Protein AF-0000000082405810 (afdb_homodimer)

Organism: Rhodococcus erythropolis (NCBI:txid1833)

Sequence (194 aa):
MTAQKFRKKPVEIQAAQWDGTIDGATPVLDWIRANDGTAYLHRECGQGDSHLLIRTLEGDMIAQSQDWIIRGVQGEFYPCKPDIFAATYEAVSGGAAMTAQKFRKKPVEIQAAQWDGTIDGATPVLDWIRANDGTAYLHRECGQGDSHLLIRTLEGDMIAQSQDWIIRGVQGEFYPCKPDIFAATYEAVSGGAA

Nearest PDB structures (foldseek):
  1r7l-assembly1_B  TM=6.631E-01  e=3.133E-01  Bacillus cereus
  1r7l-assembly1_A  TM=4.976E-01  e=1.158E+00  Bacillus cereus
  7pab-assembly1_A  TM=3.206E-01  e=3.408E+00  Human alphaherpesvirus 3
  1r7l-assembly1_B  TM=6.625E-01  e=3.273E-01  Bacillus cereus
  1r7l-assembly1_A  TM=4.974E-01  e=1.199E+00  Bacillus cereus

Foldseek 3Di:
DDDDDDDDDDFDWDKDWQQQAPVSVVVVQVVQVVLPWDKDWDDDPPPRGIWMWGQFPVGTDIAGHGWMWIQGPVRTIDTHRPVRCVVPDDDDPPDDD/DDDDDDDDDDFDWDKDWQQQAPVSVVVVQVVQVVLPWDKDWDDDPPPRGIWMWGQFPVGTDIAGHGWMWIQGPVGTIDTHRPVRCVVPDDDDPPDDD

Solvent-accessible surface area (backbone atoms only — not comparable to full-atom values): 10556 Å² total; per-residue (Å²): 116,68,51,29,32,28,26,45,55,78,50,64,31,38,34,33,64,35,74,41,42,76,77,50,40,50,49,53,46,51,54,37,46,76,56,76,39,50,62,45,82,44,73,46,87,89,67,79,54,39,35,36,41,33,53,33,100,89,41,76,42,74,32,52,61,52,16,28,38,35,31,44,83,88,53,49,49,43,63,38,53,52,71,58,43,60,74,40,39,41,76,48,91,86,50,76,88,115,68,51,30,32,28,26,43,55,78,48,64,30,38,34,32,66,35,76,42,42,76,78,49,41,50,49,52,46,50,55,38,45,76,57,78,41,52,63,44,81,44,73,46,86,87,68,79,52,40,34,35,42,34,53,33,100,89,43,75,41,74,31,51,60,51,16,28,40,34,33,43,83,88,53,50,48,45,63,37,52,52,70,58,44,60,73,40,39,41,76,47,90,85,48,77,89

Secondary structure (DSSP, 8-state):
---EEEEEPP-EEEEEE--S-HHHHHHHHHHHHHTT--EEEEE-TTT--EEEEEEETTEEEEEPTT-EEEE-TTS-EEEE-HHHHHHHEEEEEEEE-/---EEEEEPP-EEEEEE--S-HHHHHHHHHHHHHTT--EEEEE-TTT--EEEEEEETTEEEEEPTT-EEEE-TTS-EEEE-HHHHHHHEEEEEEEE-

pLDDT: mean 91.5, std 12.15, range [48.16, 98.56]

Radius of gyration: 21.87 Å; Cα contacts (8 Å, |Δi|>4): 415; chains: 2; bounding box: 37×71×44 Å

Structure (mmCIF, N/CA/C/O backbone):
data_AF-0000000082405810-model_v1
#
loop_
_entity.id
_entity.type
_entity.pdbx_description
1 polymer 'Phage protein'
#
loop_
_atom_site.group_PDB
_atom_site.id
_atom_site.type_symbol
_atom_site.label_atom_id
_atom_site.label_alt_id
_atom_site.label_comp_id
_atom_site.label_asym_id
_atom_site.label_entity_id
_atom_site.label_seq_id
_atom_site.pdbx_PDB_ins_code
_atom_site.Cartn_x
_atom_site.Cartn_y
_atom_site.Cartn_z
_atom_site.occupancy
_atom_site.B_iso_or_equiv
_atom_site.auth_seq_id
_atom_site.auth_comp_id
_atom_site.auth_asym_id
_atom_site.auth_atom_id
_atom_site.pdbx_PDB_model_num
ATOM 1 N N . MET A 1 1 ? -5.188 -23.672 -13.234 1 73.62 1 MET A N 1
ATOM 2 C CA . MET A 1 1 ? -5.199 -22.484 -12.383 1 73.62 1 MET A CA 1
ATOM 3 C C . MET A 1 1 ? -5.621 -21.25 -13.172 1 73.62 1 MET A C 1
ATOM 5 O O . MET A 1 1 ? -5.164 -21.031 -14.297 1 73.62 1 MET A O 1
ATOM 9 N N . THR A 1 2 ? -6.754 -20.641 -12.688 1 88.12 2 THR A N 1
ATOM 10 C CA . THR A 1 2 ? -7.211 -19.422 -13.352 1 88.12 2 THR A CA 1
ATOM 11 C C . THR A 1 2 ? -7.066 -18.219 -12.422 1 88.12 2 THR A C 1
ATOM 13 O O . THR A 1 2 ? -7.379 -18.297 -11.234 1 88.12 2 THR A O 1
ATOM 16 N N . ALA A 1 3 ? -6.5 -17.219 -12.992 1 95.19 3 ALA A N 1
ATOM 17 C CA . ALA A 1 3 ? -6.367 -15.992 -12.219 1 95.19 3 ALA A CA 1
ATOM 18 C C . ALA A 1 3 ? -7.734 -15.461 -11.797 1 95.19 3 ALA A C 1
ATOM 20 O O . ALA A 1 3 ? -8.703 -15.531 -12.562 1 95.19 3 ALA A O 1
ATOM 21 N N . GLN A 1 4 ? -7.848 -15.039 -10.586 1 95.69 4 GLN A N 1
ATOM 22 C CA . GLN A 1 4 ? -9.062 -14.453 -10.031 1 95.69 4 GLN A CA 1
ATOM 23 C C . GLN A 1 4 ? -8.82 -13.031 -9.547 1 95.69 4 GLN A C 1
ATOM 25 O O . GLN A 1 4 ? -7.676 -12.594 -9.43 1 95.69 4 GLN A O 1
ATOM 30 N N . LYS A 1 5 ? -9.953 -12.328 -9.422 1 95.88 5 LYS A N 1
ATOM 31 C CA . LYS A 1 5 ? -9.867 -10.953 -8.945 1 95.88 5 LYS A CA 1
ATOM 32 C C . LYS A 1 5 ? -9.898 -10.898 -7.418 1 95.88 5 LYS A C 1
ATOM 34 O O . LYS A 1 5 ? -10.695 -11.586 -6.781 1 95.88 5 LYS A O 1
ATOM 39 N N . PHE A 1 6 ? -9 -10.141 -6.895 1 96.81 6 PHE A N 1
ATOM 40 C CA . PHE A 1 6 ? -8.938 -9.875 -5.465 1 96.81 6 PHE A CA 1
ATOM 41 C C . PHE A 1 6 ? -8.836 -8.383 -5.191 1 96.81 6 PHE A C 1
ATOM 43 O O . PHE A 1 6 ? -8.484 -7.605 -6.086 1 96.81 6 PHE A O 1
ATOM 50 N N . ARG A 1 7 ? -9.148 -8.023 -4.008 1 95.62 7 ARG A N 1
ATOM 51 C CA . ARG A 1 7 ? -8.961 -6.641 -3.588 1 95.62 7 ARG A CA 1
ATOM 52 C C . ARG A 1 7 ? -8.25 -6.574 -2.24 1 95.62 7 ARG A C 1
ATOM 54 O O . ARG A 1 7 ? -8.445 -7.438 -1.385 1 95.62 7 ARG A O 1
ATOM 61 N N . LYS A 1 8 ? -7.387 -5.535 -2.139 1 92.88 8 LYS A N 1
ATOM 62 C CA . LYS A 1 8 ? -6.75 -5.312 -0.844 1 92.88 8 LYS A CA 1
ATOM 63 C C . LYS A 1 8 ? -7.785 -5.016 0.237 1 92.88 8 LYS A C 1
ATOM 65 O O . LYS A 1 8 ? -8.727 -4.254 0.01 1 92.88 8 LYS A O 1
ATOM 70 N N . LYS A 1 9 ? -7.586 -5.641 1.356 1 93.44 9 LYS A N 1
ATOM 71 C CA . LYS A 1 9 ? -8.422 -5.324 2.512 1 93.44 9 LYS A CA 1
ATOM 72 C C . LYS A 1 9 ? -8.227 -3.879 2.953 1 93.44 9 LYS A C 1
ATOM 74 O O . LYS A 1 9 ? -7.113 -3.348 2.883 1 93.44 9 LYS A O 1
ATOM 79 N N . PRO A 1 10 ? -9.336 -3.27 3.375 1 91.81 10 PRO A N 1
ATOM 80 C CA . PRO A 1 10 ? -9.219 -1.864 3.766 1 91.81 10 PRO A CA 1
ATOM 81 C C . PRO A 1 10 ? -8.25 -1.657 4.93 1 91.81 10 PRO A C 1
ATOM 83 O O . PRO A 1 10 ? -8.195 -2.48 5.848 1 91.81 10 PRO A O 1
ATOM 86 N N . VAL A 1 11 ? -7.457 -0.69 4.789 1 90.75 11 VAL A N 1
ATOM 87 C CA . VAL A 1 11 ? -6.582 -0.235 5.863 1 90.75 11 VAL A CA 1
ATOM 88 C C . VAL A 1 11 ? -6.969 1.185 6.277 1 90.75 11 VAL A C 1
ATOM 90 O O . VAL A 1 11 ? -7.031 2.086 5.438 1 90.75 11 VAL A O 1
ATOM 93 N N . GLU A 1 12 ? -7.262 1.274 7.562 1 94.19 12 GLU A N 1
ATOM 94 C CA . GLU A 1 12 ? -7.645 2.598 8.047 1 94.19 12 GLU A CA 1
ATOM 95 C C . GLU A 1 12 ? -6.453 3.33 8.648 1 94.19 12 GLU A C 1
ATOM 97 O O . GLU A 1 12 ? -5.621 2.721 9.328 1 94.19 12 GLU A O 1
ATOM 102 N N . ILE A 1 13 ? -6.453 4.586 8.398 1 96.69 13 ILE A N 1
ATOM 103 C CA . ILE A 1 13 ? -5.43 5.465 8.953 1 96.69 13 ILE A CA 1
ATOM 104 C C . ILE A 1 13 ? -6.082 6.719 9.523 1 96.69 13 ILE A C 1
ATOM 106 O O . ILE A 1 13 ? -7.281 6.938 9.352 1 96.69 13 ILE A O 1
ATOM 110 N N . GLN A 1 14 ? -5.316 7.453 10.32 1 97.31 14 GLN A N 1
ATOM 111 C CA . GLN A 1 14 ? -5.703 8.805 10.703 1 97.31 14 GLN A CA 1
ATOM 112 C C . GLN A 1 14 ? -4.957 9.844 9.875 1 97.31 14 GLN A C 1
ATOM 114 O O . GLN A 1 14 ? -3.805 9.633 9.492 1 97.31 14 GLN A O 1
ATOM 119 N N . ALA A 1 15 ? -5.652 10.906 9.625 1 98.31 15 ALA A N 1
ATOM 120 C CA . ALA A 1 15 ? -4.984 11.969 8.867 1 98.31 15 ALA A CA 1
ATOM 121 C C . ALA A 1 15 ? -5.602 13.328 9.18 1 98.31 15 ALA A C 1
ATOM 123 O O . ALA A 1 15 ? -6.762 13.414 9.578 1 98.31 15 ALA A O 1
ATOM 124 N N . ALA A 1 16 ? -4.785 14.344 9.047 1 98 16 ALA A N 1
ATOM 125 C CA . ALA A 1 16 ? -5.195 15.734 9.18 1 98 16 ALA A CA 1
ATOM 126 C C . ALA A 1 16 ? -4.52 16.609 8.117 1 98 16 ALA A C 1
ATOM 128 O O . ALA A 1 16 ? -3.338 16.422 7.816 1 98 16 ALA A O 1
ATOM 129 N N . GLN A 1 17 ? -5.27 17.484 7.598 1 97.81 17 GLN A N 1
ATOM 130 C CA . GLN A 1 17 ? -4.68 18.391 6.621 1 97.81 17 GLN A CA 1
ATOM 131 C C . GLN A 1 17 ? -4.152 19.656 7.289 1 97.81 17 GLN A C 1
ATOM 133 O O . GLN A 1 17 ? -4.848 20.281 8.102 1 97.81 17 GLN A O 1
ATOM 138 N N . TRP A 1 18 ? -2.902 20.047 6.977 1 97.5 18 TRP A N 1
ATOM 139 C CA . TRP A 1 18 ? -2.318 21.281 7.484 1 97.5 18 TRP A CA 1
ATOM 140 C C . TRP A 1 18 ? -2.598 22.453 6.543 1 97.5 18 TRP A C 1
ATOM 142 O O . TRP A 1 18 ? -2.336 22.359 5.34 1 97.5 18 TRP A O 1
ATOM 152 N N . ASP A 1 19 ? -3.033 23.484 7.039 1 94.88 19 ASP A N 1
ATOM 153 C CA . ASP A 1 19 ? -3.457 24.609 6.207 1 94.88 19 ASP A CA 1
ATOM 154 C C . ASP A 1 19 ? -2.268 25.484 5.816 1 94.88 19 ASP A C 1
ATOM 156 O O . ASP A 1 19 ? -2.43 26.469 5.105 1 94.88 19 ASP A O 1
ATOM 160 N N . GLY A 1 20 ? -1.12 25.125 6.297 1 93.38 20 GLY A N 1
ATOM 161 C CA . GLY A 1 20 ? 0.093 25.812 5.883 1 93.38 20 GLY A CA 1
ATOM 162 C C . GLY A 1 20 ? 0.42 27.016 6.746 1 93.38 20 GLY A C 1
ATOM 163 O O . GLY A 1 20 ? 1.447 27.672 6.547 1 93.38 20 GLY A O 1
ATOM 164 N N . THR A 1 21 ? -0.454 27.328 7.688 1 92.31 21 THR A N 1
ATOM 165 C CA . THR A 1 21 ? -0.215 28.5 8.516 1 92.31 21 THR A CA 1
ATOM 166 C C . THR A 1 21 ? 0.559 28.125 9.781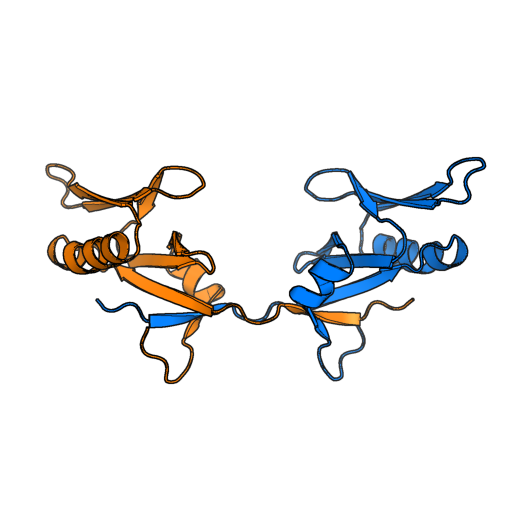 1 92.31 21 THR A C 1
ATOM 168 O O . THR A 1 21 ? 0.575 26.969 10.18 1 92.31 21 THR A O 1
ATOM 171 N N . ILE A 1 22 ? 1.151 29.109 10.352 1 91 22 ILE A N 1
ATOM 172 C CA . ILE A 1 22 ? 1.895 28.922 11.594 1 91 22 ILE A CA 1
ATOM 173 C C . ILE A 1 22 ? 0.939 28.5 12.703 1 91 22 ILE A C 1
ATOM 175 O O . ILE A 1 22 ? 1.231 27.562 13.461 1 91 22 ILE A O 1
ATOM 179 N N . ASP A 1 23 ? -0.181 29.172 12.844 1 92.75 23 ASP A N 1
ATOM 180 C CA . ASP A 1 23 ? -1.167 28.828 13.859 1 92.75 23 ASP A CA 1
ATOM 181 C C . ASP A 1 23 ? -1.712 27.422 13.656 1 92.75 23 ASP A C 1
ATOM 183 O O . ASP A 1 23 ? -1.969 26.703 14.625 1 92.75 23 ASP A O 1
ATOM 187 N N . GLY A 1 24 ? -1.916 27.078 12.43 1 94.75 24 GLY A N 1
ATOM 188 C CA . GLY A 1 24 ? -2.447 25.75 12.102 1 94.75 24 GLY A CA 1
ATOM 189 C C . GLY A 1 24 ? -1.443 24.641 12.312 1 94.75 24 GLY A C 1
ATOM 190 O O . GLY A 1 24 ? -1.809 23.469 12.32 1 94.75 24 GLY A O 1
ATOM 191 N N . ALA A 1 25 ? -0.205 25 12.477 1 95.62 25 ALA A N 1
ATOM 192 C CA . ALA A 1 25 ? 0.84 24 12.703 1 95.62 25 ALA A CA 1
ATOM 193 C C . ALA A 1 25 ? 0.755 23.438 14.117 1 95.62 25 ALA A C 1
ATOM 195 O O . ALA A 1 25 ? 1.07 22.266 14.344 1 95.62 25 ALA A O 1
ATOM 196 N N . THR A 1 26 ? 0.375 24.188 15.039 1 96.19 26 THR A N 1
ATOM 197 C CA . THR A 1 26 ? 0.403 23.828 16.453 1 96.19 26 THR A CA 1
ATOM 198 C C . THR A 1 26 ? -0.427 22.562 16.688 1 96.19 26 THR A C 1
ATOM 200 O O . THR A 1 26 ? 0.076 21.578 17.234 1 96.19 26 THR A O 1
ATOM 203 N N . PRO A 1 27 ? -1.715 22.594 16.297 1 97.25 27 PRO A N 1
ATOM 204 C CA . PRO A 1 27 ? -2.49 21.375 16.562 1 97.25 27 PRO A CA 1
ATOM 205 C C . PRO A 1 27 ? -1.923 20.156 15.844 1 97.25 27 PRO A C 1
ATOM 207 O O . PRO A 1 27 ? -2.037 19.031 16.344 1 97.25 27 PRO A O 1
ATOM 210 N N . VAL A 1 28 ? -1.319 20.25 14.703 1 97.56 28 VAL A N 1
ATOM 211 C CA . VAL A 1 28 ? -0.717 19.141 13.969 1 97.56 28 VAL A CA 1
ATOM 212 C C . VAL A 1 28 ? 0.483 18.609 14.742 1 97.56 28 VAL A C 1
ATOM 214 O O . VAL A 1 28 ? 0.604 17.391 14.945 1 97.56 28 VAL A O 1
ATOM 217 N N . LEU A 1 29 ? 1.347 19.531 15.125 1 97.75 29 LEU A N 1
ATOM 218 C CA . LEU A 1 29 ? 2.529 19.156 15.891 1 97.75 29 LEU A CA 1
ATOM 219 C C . LEU A 1 29 ? 2.139 18.484 17.203 1 97.75 29 LEU A C 1
ATOM 221 O O . LEU A 1 29 ? 2.75 17.484 17.594 1 97.75 29 LEU A O 1
ATOM 225 N N . ASP A 1 30 ? 1.196 19.016 17.922 1 97.81 30 ASP A N 1
ATOM 226 C CA . ASP A 1 30 ? 0.705 18.422 19.156 1 97.81 30 ASP A CA 1
ATOM 227 C C . ASP A 1 30 ? 0.197 17 18.922 1 97.81 30 ASP A C 1
ATOM 229 O O . ASP A 1 30 ? 0.467 16.094 19.719 1 97.81 30 ASP A O 1
ATOM 233 N N . TRP A 1 31 ? -0.549 16.828 17.859 1 98.06 31 TRP A N 1
ATOM 234 C CA . TRP A 1 31 ? -1.079 15.508 17.5 1 98.06 31 TRP A CA 1
ATOM 235 C C . TRP A 1 31 ? 0.051 14.508 17.266 1 98.06 31 TRP A C 1
ATOM 237 O O . TRP A 1 31 ? 0.004 13.383 17.766 1 98.06 31 TRP A O 1
ATOM 247 N N . ILE A 1 32 ? 1.064 14.906 16.5 1 98.19 32 ILE A N 1
ATOM 248 C CA . ILE A 1 32 ? 2.205 14.047 16.203 1 98.19 32 ILE A CA 1
ATOM 249 C C . ILE A 1 32 ? 2.918 13.672 17.5 1 98.19 32 ILE A C 1
ATOM 251 O O . ILE A 1 32 ? 3.189 12.5 17.75 1 98.19 32 ILE A O 1
ATOM 255 N N . ARG A 1 33 ? 3.139 14.656 18.344 1 97.62 33 ARG A N 1
ATOM 256 C CA . ARG A 1 33 ? 3.85 14.445 19.609 1 97.62 33 ARG A CA 1
ATOM 257 C C . ARG A 1 33 ? 3.049 13.555 20.547 1 97.62 33 ARG A C 1
ATOM 259 O O . ARG A 1 33 ? 3.609 12.672 21.203 1 97.62 33 ARG A O 1
ATOM 266 N N . ALA A 1 34 ? 1.829 13.773 20.625 1 97.62 34 ALA A N 1
ATOM 267 C CA . ALA A 1 34 ? 0.951 13 21.5 1 97.62 34 ALA A CA 1
ATOM 268 C C . ALA A 1 34 ? 0.937 11.523 21.109 1 97.62 34 ALA A C 1
ATOM 270 O O . ALA A 1 34 ? 0.516 10.672 21.891 1 97.62 34 ALA A O 1
ATOM 271 N N . ASN A 1 35 ? 1.322 11.234 19.922 1 97.69 35 ASN A N 1
ATOM 272 C CA . ASN A 1 35 ? 1.345 9.867 19.422 1 97.69 35 ASN A CA 1
ATOM 273 C C . ASN A 1 35 ? 2.77 9.398 19.141 1 97.69 35 ASN A C 1
ATOM 275 O O . ASN A 1 35 ? 3.006 8.633 18.203 1 97.69 35 ASN A O 1
ATOM 279 N N . ASP A 1 36 ? 3.678 10.008 19.781 1 96.81 36 ASP A N 1
ATOM 280 C CA . ASP A 1 36 ? 5.062 9.562 19.875 1 96.81 36 ASP A CA 1
ATOM 281 C C . ASP A 1 36 ? 5.836 9.867 18.594 1 96.81 36 ASP A C 1
ATOM 283 O O . ASP A 1 36 ? 6.855 9.234 18.312 1 96.81 36 ASP A O 1
ATOM 287 N N . GLY A 1 37 ? 5.27 10.719 17.812 1 97.81 37 GLY A N 1
ATOM 288 C CA . GLY A 1 37 ? 6 11.18 16.656 1 97.81 37 GLY A CA 1
ATOM 289 C C . GLY A 1 37 ? 6.828 12.422 16.922 1 97.81 37 GLY A C 1
ATOM 290 O O . GLY A 1 37 ? 6.789 12.977 18.016 1 97.81 37 GLY A O 1
ATOM 291 N N . THR A 1 38 ? 7.621 12.773 15.844 1 98.19 38 THR A N 1
ATOM 292 C CA . THR A 1 38 ? 8.469 13.961 15.93 1 98.19 38 THR A CA 1
ATOM 293 C C . THR A 1 38 ? 8.312 14.82 14.68 1 98.19 38 THR A C 1
ATOM 295 O O . THR A 1 38 ? 8.422 14.32 13.555 1 98.19 38 THR A O 1
ATOM 298 N N . ALA A 1 39 ? 8.078 16.016 14.938 1 98.12 39 ALA A N 1
ATOM 299 C CA . ALA A 1 39 ? 7.992 16.984 13.852 1 98.12 39 ALA A CA 1
ATOM 300 C C . ALA A 1 39 ? 8.336 18.391 14.336 1 98.12 39 ALA A C 1
ATOM 302 O O . ALA A 1 39 ? 8.25 18.672 15.531 1 98.12 39 ALA A O 1
ATOM 303 N N . TYR A 1 40 ? 8.734 19.297 13.336 1 97 40 TYR A N 1
ATOM 304 C CA . TYR A 1 40 ? 9.125 20.672 13.648 1 97 40 TYR A CA 1
ATOM 305 C C . TYR A 1 40 ? 8.57 21.641 12.609 1 97 40 TYR A C 1
ATOM 307 O O . TYR A 1 40 ? 8.406 21.281 11.438 1 97 40 TYR A O 1
ATOM 315 N N . LEU A 1 41 ? 8.227 22.75 13.133 1 95.69 41 LEU A N 1
ATOM 316 C CA . LEU A 1 41 ? 7.879 23.844 12.219 1 95.69 41 LEU A CA 1
ATOM 317 C C . LEU A 1 41 ? 9.117 24.641 11.828 1 95.69 41 LEU A C 1
ATOM 319 O O . LEU A 1 41 ? 9.883 25.062 12.695 1 95.69 41 LEU A O 1
ATOM 323 N N . HIS A 1 42 ? 9.375 24.688 10.5 1 92.38 42 HIS A N 1
ATOM 324 C CA . HIS A 1 42 ? 10.445 25.547 10.008 1 92.38 42 HIS A CA 1
ATOM 325 C C . HIS A 1 42 ? 9.875 26.812 9.344 1 92.38 42 HIS A C 1
ATOM 327 O O . HIS A 1 42 ? 9.102 26.719 8.391 1 92.38 42 HIS A O 1
ATOM 333 N N . ARG A 1 43 ? 10.25 27.859 9.961 1 84.69 43 ARG A N 1
ATOM 334 C CA . ARG A 1 43 ? 9.836 29.156 9.445 1 84.69 43 ARG A CA 1
ATOM 335 C C . ARG A 1 43 ? 10.938 29.781 8.594 1 84.69 43 ARG A C 1
ATOM 337 O O . ARG A 1 43 ? 12.117 29.734 8.961 1 84.69 43 ARG A O 1
ATOM 344 N N . GLU A 1 44 ? 10.75 29.812 7.328 1 67.81 44 GLU A N 1
ATOM 345 C CA . GLU A 1 44 ? 11.773 30.516 6.551 1 67.81 44 GLU A CA 1
ATOM 346 C C . GLU A 1 44 ? 11.688 32.031 6.754 1 67.81 44 GLU A C 1
ATOM 348 O O . GLU A 1 44 ? 10.594 32.594 6.773 1 67.81 44 GLU A O 1
ATOM 353 N N . CYS A 1 45 ? 12.828 32.5 7.199 1 60.66 45 CYS A N 1
ATOM 354 C CA . CYS A 1 45 ? 12.961 33.969 7.344 1 60.66 45 CYS A CA 1
ATOM 355 C C . CYS A 1 45 ? 12.633 34.656 6.039 1 60.66 45 CYS A C 1
ATOM 357 O O . CYS A 1 45 ? 13.164 34.312 4.984 1 60.66 45 CYS A O 1
ATOM 359 N N . GLY A 1 46 ? 11.539 35.531 6.031 1 59.19 46 GLY A N 1
ATOM 360 C CA . GLY A 1 46 ? 11.234 36.5 4.984 1 59.19 46 GLY A CA 1
ATOM 361 C C . GLY A 1 46 ? 10.172 36 4.02 1 59.19 46 GLY A C 1
ATOM 362 O O . GLY A 1 46 ? 9.625 36.781 3.242 1 59.19 46 GLY A O 1
ATOM 363 N N . GLN A 1 47 ? 10.148 34.75 3.619 1 54.06 47 GLN A N 1
ATOM 364 C CA . GLN A 1 47 ? 9.312 34.438 2.463 1 54.06 47 GLN A CA 1
ATOM 365 C C . GLN A 1 47 ? 8.008 33.781 2.891 1 54.06 47 GLN A C 1
ATOM 367 O O . GLN A 1 47 ? 7.117 33.562 2.064 1 54.06 47 GLN A O 1
ATOM 372 N N . GLY A 1 48 ? 7.617 34 4.102 1 59.09 48 GLY A N 1
ATOM 373 C CA . GLY A 1 48 ? 6.277 33.625 4.508 1 59.09 48 GLY A CA 1
ATOM 374 C C . GLY A 1 48 ? 6.016 32.125 4.371 1 59.09 48 GLY A C 1
ATOM 375 O O . GLY A 1 48 ? 4.961 31.641 4.781 1 59.09 48 GLY A O 1
ATOM 376 N N . ASP A 1 49 ? 7.031 31.453 3.771 1 72.81 49 ASP A N 1
ATOM 377 C CA . ASP A 1 49 ? 6.664 30.062 3.49 1 72.81 49 ASP A CA 1
ATOM 378 C C . ASP A 1 49 ? 7.117 29.141 4.617 1 72.81 49 ASP A C 1
ATOM 380 O O . ASP A 1 49 ? 8.281 29.172 5.027 1 72.81 49 ASP A O 1
ATOM 384 N N . SER A 1 50 ? 6.289 28.734 5.41 1 87.25 50 SER A N 1
ATOM 385 C CA . SER A 1 50 ? 6.539 27.781 6.492 1 87.25 50 SER A CA 1
ATOM 386 C C . SER A 1 50 ? 6.277 26.344 6.039 1 87.25 50 SER A C 1
ATOM 388 O O . SER A 1 50 ? 5.504 26.109 5.109 1 87.25 50 SER A O 1
ATOM 390 N N . HIS A 1 51 ? 7.211 25.516 6.48 1 95.12 51 HIS A N 1
ATOM 391 C CA . HIS A 1 51 ? 6.996 24.094 6.227 1 95.12 51 HIS A CA 1
ATOM 392 C C . HIS A 1 51 ? 7.191 23.266 7.496 1 95.12 51 HIS A C 1
ATOM 394 O O . HIS A 1 51 ? 7.766 23.75 8.477 1 95.12 51 HIS A O 1
ATOM 400 N N . LEU A 1 52 ? 6.613 22.156 7.508 1 96.81 52 LEU A N 1
ATOM 401 C CA . LEU A 1 52 ? 6.832 21.188 8.586 1 96.81 52 LEU A CA 1
ATOM 402 C C . LEU A 1 52 ? 7.895 20.172 8.195 1 96.81 52 LEU A C 1
ATOM 404 O O . LEU A 1 52 ? 7.918 19.703 7.055 1 96.81 52 LEU A O 1
ATOM 408 N N . LEU A 1 53 ? 8.789 19.859 9.109 1 97.31 53 LEU A N 1
ATOM 409 C CA . LEU A 1 53 ? 9.703 18.734 8.992 1 97.31 53 LEU A CA 1
ATOM 410 C C . LEU A 1 53 ? 9.242 17.562 9.852 1 97.31 53 LEU A C 1
ATOM 412 O O . LEU A 1 53 ? 9.188 17.688 11.078 1 97.31 53 LEU A O 1
ATOM 416 N N . ILE A 1 54 ? 8.906 16.469 9.211 1 98.19 54 ILE A N 1
ATOM 417 C CA . ILE A 1 54 ? 8.391 15.297 9.914 1 98.19 54 ILE A CA 1
ATOM 418 C C . ILE A 1 54 ? 9.43 14.18 9.891 1 98.19 54 ILE A C 1
ATOM 420 O O . ILE A 1 54 ? 9.938 13.812 8.828 1 98.19 54 ILE A O 1
ATOM 424 N N . ARG A 1 55 ? 9.766 13.656 11.016 1 97.75 55 ARG A N 1
ATOM 425 C CA . ARG A 1 55 ? 10.641 12.484 11.094 1 97.75 55 ARG A CA 1
ATOM 426 C C . ARG A 1 55 ? 9.883 11.211 10.75 1 97.75 55 ARG A C 1
ATOM 428 O O . ARG A 1 55 ? 8.891 10.875 11.406 1 97.75 55 ARG A O 1
ATOM 435 N N . THR A 1 56 ? 10.281 10.57 9.695 1 96.62 56 THR A N 1
ATOM 436 C CA . THR A 1 56 ? 9.633 9.336 9.258 1 96.62 56 THR A CA 1
ATOM 437 C C . THR A 1 56 ? 10.602 8.156 9.344 1 96.62 56 THR A C 1
ATOM 439 O O . THR A 1 56 ? 11.766 8.328 9.688 1 96.62 56 THR A O 1
ATOM 442 N N . LEU A 1 57 ? 10.109 6.934 9.078 1 90.62 57 LEU A N 1
ATOM 443 C CA . LEU A 1 57 ? 10.938 5.734 9.047 1 90.62 57 LEU A CA 1
ATOM 444 C C . LEU A 1 57 ? 11.977 5.82 7.934 1 90.62 57 LEU A C 1
ATOM 446 O O . LEU A 1 57 ? 13.031 5.188 8.008 1 90.62 57 LEU A O 1
ATOM 450 N N . GLU A 1 58 ? 11.773 6.707 6.941 1 93.12 58 GLU A N 1
ATOM 451 C CA . GLU A 1 58 ? 12.641 6.848 5.777 1 93.12 58 GLU A CA 1
ATOM 452 C C . GLU A 1 58 ? 13.5 8.102 5.879 1 93.12 58 GLU A C 1
ATOM 454 O O . GLU A 1 58 ? 14.219 8.445 4.938 1 93.12 58 GLU A O 1
ATOM 459 N N . GLY A 1 59 ? 13.422 8.773 6.945 1 95.75 59 GLY A N 1
ATOM 460 C CA . GLY A 1 59 ? 14.109 10.039 7.137 1 95.75 59 GLY A CA 1
ATOM 461 C C . GLY A 1 59 ? 13.172 11.219 7.297 1 95.75 59 GLY A C 1
ATOM 462 O O . GLY A 1 59 ? 11.953 11.039 7.375 1 95.75 59 GLY A O 1
ATOM 463 N N . ASP A 1 60 ? 13.695 12.367 7.309 1 96.5 60 ASP A N 1
ATOM 464 C CA . ASP A 1 60 ? 12.891 13.578 7.438 1 96.5 60 ASP A CA 1
ATOM 465 C C . ASP A 1 60 ? 12.203 13.922 6.121 1 96.5 60 ASP A C 1
ATOM 467 O O . ASP A 1 60 ? 12.836 13.93 5.062 1 96.5 60 ASP A O 1
ATOM 471 N N . MET A 1 61 ? 10.984 14.188 6.227 1 97.62 61 MET A N 1
ATOM 472 C CA . MET A 1 61 ? 10.203 14.594 5.059 1 97.62 61 MET A CA 1
ATOM 473 C C . MET A 1 61 ? 9.531 15.945 5.301 1 97.62 61 MET A C 1
ATOM 475 O O . MET A 1 61 ? 9.172 16.266 6.434 1 97.62 61 MET A O 1
ATOM 479 N N . ILE A 1 62 ? 9.352 16.641 4.246 1 96.69 62 ILE A N 1
ATOM 480 C CA . ILE A 1 62 ? 8.797 17.984 4.328 1 96.69 62 ILE A CA 1
ATOM 481 C C . ILE A 1 62 ? 7.309 17.953 3.992 1 96.69 62 ILE A C 1
ATOM 483 O O . ILE A 1 62 ? 6.902 17.359 2.994 1 96.69 62 ILE A O 1
ATOM 487 N N . ALA A 1 63 ? 6.543 18.578 4.883 1 97.44 63 ALA A N 1
ATOM 488 C CA . ALA A 1 63 ? 5.145 18.859 4.57 1 97.44 63 ALA A CA 1
ATOM 489 C C . ALA A 1 63 ? 4.953 20.328 4.203 1 97.44 63 ALA A C 1
ATOM 491 O O . ALA A 1 63 ? 5.344 21.219 4.961 1 97.44 63 ALA A O 1
ATOM 492 N N . GLN A 1 64 ? 4.402 20.5 3.012 1 95.94 64 GLN A N 1
ATOM 493 C CA . GLN A 1 64 ? 4.086 21.844 2.543 1 95.94 64 GLN A CA 1
ATOM 494 C C . GLN A 1 64 ? 2.631 22.203 2.83 1 95.94 64 GLN A C 1
ATOM 496 O O . GLN A 1 64 ? 1.862 21.359 3.305 1 95.94 64 GLN A O 1
ATOM 501 N N . SER A 1 65 ? 2.314 23.484 2.555 1 94.88 65 SER A N 1
ATOM 502 C CA . SER A 1 65 ? 0.938 23.938 2.703 1 94.88 65 SER A CA 1
ATOM 503 C C . SER A 1 65 ? -0.032 23.031 1.955 1 94.88 65 SER A C 1
ATOM 505 O O . SER A 1 65 ? 0.236 22.625 0.822 1 94.88 65 SER A O 1
ATOM 507 N N . GLN A 1 66 ? -1.052 22.641 2.697 1 97 66 GLN A N 1
ATOM 508 C CA . GLN A 1 66 ? -2.186 21.875 2.195 1 97 66 GLN A CA 1
ATOM 509 C C . GLN A 1 66 ? -1.84 20.391 2.092 1 97 66 GLN A C 1
ATOM 511 O O . GLN A 1 66 ? -2.66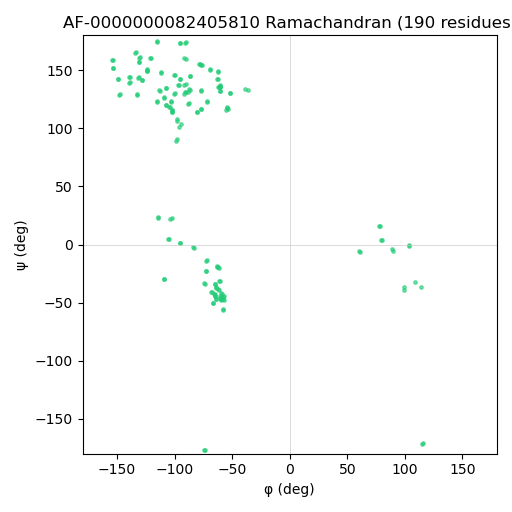2 19.594 1.646 1 97 66 GLN A O 1
ATOM 516 N N . ASP A 1 67 ? -0.679 20.031 2.51 1 97.88 67 ASP A N 1
ATOM 517 C CA . ASP A 1 67 ? -0.38 18.609 2.604 1 97.88 67 ASP A CA 1
ATOM 518 C C . ASP A 1 67 ? -1.186 17.953 3.721 1 97.88 67 ASP A C 1
ATOM 520 O O . ASP A 1 67 ? -1.564 18.609 4.691 1 97.88 67 ASP A O 1
ATOM 524 N N . TRP A 1 68 ? -1.434 16.75 3.494 1 98.5 68 TRP A N 1
ATOM 525 C CA . TRP A 1 68 ? -1.98 15.914 4.562 1 98.5 68 TRP A CA 1
ATOM 526 C C . TRP A 1 68 ? -0.866 15.328 5.418 1 98.5 68 TRP A C 1
ATOM 528 O O . TRP A 1 68 ? 0.222 15.031 4.918 1 98.5 68 TRP A O 1
ATOM 538 N N . ILE A 1 69 ? -1.163 15.211 6.656 1 98.56 69 ILE A N 1
ATOM 539 C CA . ILE A 1 69 ? -0.325 14.461 7.582 1 98.56 69 ILE A CA 1
ATOM 540 C C . ILE A 1 69 ? -1.02 13.148 7.953 1 98.56 69 ILE A C 1
ATOM 542 O O . ILE A 1 69 ? -2.123 13.164 8.508 1 98.56 69 ILE A O 1
ATOM 546 N N . ILE A 1 70 ? -0.356 12.047 7.641 1 98.31 70 ILE A N 1
ATOM 547 C CA . ILE A 1 70 ? -0.939 10.719 7.828 1 98.31 70 ILE A CA 1
ATOM 548 C C . ILE A 1 70 ? -0.273 10.023 9.016 1 98.31 70 ILE A C 1
ATOM 550 O O . ILE A 1 70 ? 0.948 10.086 9.172 1 98.31 70 ILE A O 1
ATOM 554 N N . ARG A 1 71 ? -1.031 9.445 9.828 1 98.06 71 ARG A N 1
ATOM 555 C CA . ARG A 1 71 ? -0.563 8.453 10.789 1 98.06 71 ARG A CA 1
ATOM 556 C C . ARG A 1 71 ? -0.897 7.039 10.32 1 98.06 71 ARG A C 1
ATOM 558 O O . ARG A 1 71 ? -2.066 6.652 10.289 1 98.06 71 ARG A O 1
ATOM 565 N N . GLY A 1 72 ? 0.09 6.352 10.055 1 94.38 72 GLY A N 1
ATOM 566 C CA . GLY A 1 72 ? -0.081 5.031 9.469 1 94.38 72 GLY A CA 1
ATOM 567 C C . GLY A 1 72 ? -0.586 3.998 10.453 1 94.38 72 GLY A C 1
ATOM 568 O O . GLY A 1 72 ? -0.804 4.309 11.625 1 94.38 72 GLY A O 1
ATOM 569 N N . VAL A 1 73 ? -0.688 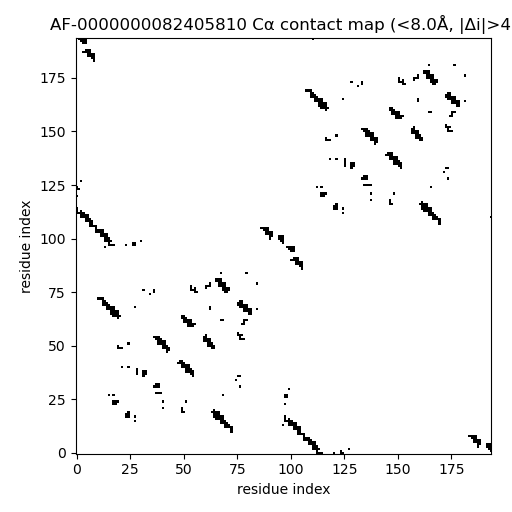2.781 9.969 1 91.19 73 VAL A N 1
ATOM 570 C CA . VAL A 1 73 ? -1.28 1.673 10.711 1 91.19 73 VAL A CA 1
ATOM 571 C C . VAL A 1 73 ? -0.423 1.353 11.938 1 91.19 73 VAL A C 1
ATOM 573 O O . VAL A 1 73 ? -0.948 0.999 12.992 1 91.19 73 VAL A O 1
ATOM 576 N N . GLN A 1 74 ? 0.871 1.522 11.781 1 92.31 74 GLN A N 1
ATOM 577 C CA . GLN A 1 74 ? 1.762 1.175 12.883 1 92.31 74 GLN A CA 1
ATOM 578 C C . GLN A 1 74 ? 2.084 2.398 13.734 1 92.31 74 GLN A C 1
ATOM 580 O O . GLN A 1 74 ? 2.949 2.34 14.609 1 92.31 74 GLN A O 1
ATOM 585 N N . GLY A 1 75 ? 1.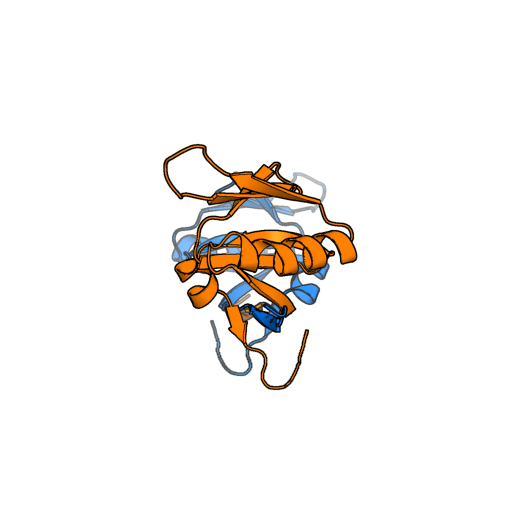523 3.537 13.391 1 95.31 75 GLY A N 1
ATOM 586 C CA . GLY A 1 75 ? 1.686 4.719 14.227 1 95.31 75 GLY A CA 1
ATOM 587 C C . GLY A 1 75 ? 2.686 5.711 13.664 1 95.31 75 GLY A C 1
ATOM 588 O O . GLY A 1 75 ? 2.918 6.766 14.258 1 95.31 75 GLY A O 1
ATOM 589 N N . GLU A 1 76 ? 3.268 5.367 12.539 1 96.56 76 GLU A N 1
ATOM 590 C CA . GLU A 1 76 ? 4.246 6.246 11.898 1 96.56 76 GLU A CA 1
ATOM 591 C C . GLU A 1 76 ? 3.561 7.41 11.188 1 96.56 76 GLU A C 1
ATOM 593 O O . GLU A 1 76 ? 2.404 7.297 10.773 1 96.56 76 GLU A O 1
ATOM 598 N N . PHE A 1 77 ? 4.312 8.516 11.039 1 98.12 77 PHE A N 1
ATOM 599 C CA . PHE A 1 77 ? 3.752 9.688 10.383 1 98.12 77 PHE A CA 1
ATOM 600 C C . PHE A 1 77 ? 4.43 9.93 9.039 1 98.12 77 PHE A C 1
ATOM 602 O O . PHE A 1 77 ? 5.633 9.711 8.891 1 98.12 77 PHE A O 1
ATOM 609 N N . TYR A 1 78 ? 3.637 10.492 8.047 1 97.75 78 TYR A N 1
ATOM 610 C CA . TYR A 1 78 ? 4.098 10.852 6.715 1 97.75 78 TYR A CA 1
ATOM 611 C C . TYR A 1 78 ? 3.33 12.047 6.172 1 97.75 78 TYR A C 1
ATOM 613 O O . TYR A 1 78 ? 2.125 12.172 6.402 1 97.75 78 TYR A O 1
ATOM 621 N N . PRO A 1 79 ? 4.043 12.836 5.516 1 98.38 79 PRO A N 1
ATOM 622 C CA . PRO A 1 79 ? 3.281 13.789 4.707 1 98.38 79 PRO A CA 1
ATOM 623 C C . PRO A 1 79 ? 2.742 13.172 3.42 1 98.38 79 PRO A C 1
ATOM 625 O O . PRO A 1 79 ? 3.291 12.18 2.928 1 98.38 79 PRO A O 1
ATOM 628 N N . CYS A 1 80 ? 1.687 13.75 2.916 1 98.25 80 CYS A N 1
ATOM 629 C CA . CYS A 1 80 ? 1.07 13.305 1.672 1 98.25 80 CYS A CA 1
ATOM 630 C C . CYS A 1 80 ? 0.455 14.477 0.914 1 98.25 80 CYS A C 1
ATOM 632 O O . CYS A 1 80 ? -0.302 15.258 1.485 1 98.25 80 CYS A O 1
ATOM 634 N N . LYS A 1 81 ? 0.826 14.539 -0.352 1 98.5 81 LYS A N 1
ATOM 635 C CA . LYS A 1 81 ? 0.271 15.602 -1.182 1 98.5 81 LYS A CA 1
ATOM 636 C C . LYS A 1 81 ? -1.245 15.477 -1.297 1 98.5 81 LYS A C 1
ATOM 638 O O . LYS A 1 81 ? -1.78 14.367 -1.333 1 98.5 81 LYS A O 1
ATOM 643 N N . PRO A 1 82 ? -1.916 16.609 -1.446 1 98.19 82 PRO A N 1
ATOM 644 C CA . PRO A 1 82 ? -3.381 16.578 -1.458 1 98.19 82 PRO A CA 1
ATOM 645 C C . PRO A 1 82 ? -3.949 15.719 -2.582 1 98.19 82 PRO A C 1
ATOM 647 O O . PRO A 1 82 ? -4.918 14.984 -2.369 1 98.19 82 PRO A O 1
ATOM 650 N N . ASP A 1 83 ? -3.359 15.797 -3.805 1 97.94 83 ASP A N 1
ATOM 651 C CA . ASP A 1 83 ? -3.889 15.047 -4.938 1 97.94 83 ASP A CA 1
ATOM 652 C C . ASP A 1 83 ? -3.688 13.547 -4.738 1 97.94 83 ASP A C 1
ATOM 654 O O . ASP A 1 83 ? -4.562 12.742 -5.082 1 97.94 83 ASP A O 1
ATOM 658 N N . ILE A 1 84 ? -2.582 13.148 -4.242 1 97.12 84 ILE A N 1
ATOM 659 C CA . ILE A 1 84 ? -2.307 11.742 -3.971 1 97.12 84 ILE A CA 1
ATOM 660 C C . ILE A 1 84 ? -3.244 11.234 -2.877 1 97.12 84 ILE A C 1
ATOM 662 O O . ILE A 1 84 ? -3.795 10.141 -2.982 1 97.12 84 ILE A O 1
ATOM 666 N N . PHE A 1 85 ? -3.395 12.016 -1.864 1 97.88 85 PHE A N 1
ATOM 667 C CA . PHE A 1 85 ? -4.273 11.656 -0.758 1 97.88 85 PHE A CA 1
ATOM 668 C C . PHE A 1 85 ? -5.691 11.398 -1.253 1 97.88 85 PHE A C 1
ATOM 670 O O . PHE A 1 85 ? -6.285 10.367 -0.946 1 97.88 85 PHE A O 1
ATOM 677 N N . ALA A 1 86 ? -6.148 12.312 -2.051 1 97.56 86 ALA A N 1
ATOM 678 C CA . ALA A 1 86 ? -7.508 12.203 -2.57 1 97.56 86 ALA A CA 1
ATOM 679 C C . ALA A 1 86 ? -7.66 10.969 -3.455 1 97.56 86 ALA A C 1
ATOM 681 O O . ALA A 1 86 ? -8.711 10.32 -3.451 1 97.56 86 ALA A O 1
ATOM 682 N N . ALA A 1 87 ? -6.652 10.688 -4.184 1 95.38 87 ALA A N 1
ATOM 683 C CA . ALA A 1 87 ? -6.691 9.547 -5.09 1 95.38 87 ALA A CA 1
ATOM 684 C C . ALA A 1 87 ? -6.617 8.227 -4.316 1 95.38 87 ALA A C 1
ATOM 686 O O . ALA A 1 87 ? -7.121 7.203 -4.773 1 95.38 87 ALA A O 1
ATOM 687 N N . THR A 1 88 ? -6.078 8.234 -3.064 1 95.31 88 THR A N 1
ATOM 688 C CA . THR A 1 88 ? -5.711 7.004 -2.369 1 95.31 88 THR A CA 1
ATOM 689 C C . THR A 1 88 ? -6.668 6.727 -1.213 1 95.31 88 THR A C 1
ATOM 691 O O . THR A 1 88 ? -6.941 5.57 -0.888 1 95.31 88 THR A O 1
ATOM 694 N N . TYR A 1 89 ? -7.18 7.777 -0.667 1 96.69 89 TYR A N 1
ATOM 695 C CA . TYR A 1 89 ? -7.945 7.594 0.56 1 96.69 89 TYR A CA 1
ATOM 696 C C . TYR A 1 89 ? -9.352 8.164 0.414 1 96.69 89 TYR A C 1
ATOM 698 O O . TYR A 1 89 ? -9.578 9.078 -0.385 1 96.69 89 TYR A O 1
ATOM 706 N N . GLU A 1 90 ? -10.266 7.547 1.128 1 96.06 90 GLU A N 1
ATOM 707 C CA . GLU A 1 90 ? -11.625 8.062 1.287 1 96.06 90 GLU A CA 1
ATOM 708 C C . GLU A 1 90 ? -12.023 8.133 2.76 1 96.06 90 GLU A C 1
ATOM 710 O O . GLU A 1 90 ? -11.586 7.305 3.564 1 96.06 90 GLU A O 1
ATOM 715 N N . ALA A 1 91 ? -12.758 9.219 3.119 1 95.06 91 ALA A N 1
ATOM 716 C CA . ALA A 1 91 ? -13.195 9.398 4.5 1 95.06 91 ALA A CA 1
ATOM 717 C C . ALA A 1 91 ? -14.086 8.242 4.953 1 95.06 91 ALA A C 1
ATOM 719 O O . ALA A 1 91 ? -14.914 7.758 4.18 1 95.06 91 ALA A O 1
ATOM 720 N N . VAL A 1 92 ? -13.828 7.695 6.086 1 92.62 92 VAL A N 1
ATOM 721 C CA . VAL A 1 92 ? -14.688 6.676 6.672 1 92.62 92 VAL A CA 1
ATOM 722 C C . VAL A 1 92 ? -15.891 7.336 7.352 1 92.62 92 VAL A C 1
ATOM 724 O O . VAL A 1 92 ? -15.727 8.273 8.133 1 92.62 92 VAL A O 1
ATOM 727 N N . SER A 1 93 ? -17.203 7.133 6.852 1 75.56 93 SER A N 1
ATOM 728 C CA . SER A 1 93 ? -18.438 7.68 7.426 1 75.56 93 SER A CA 1
ATOM 729 C C . SER A 1 93 ? -18.578 7.297 8.891 1 75.56 93 SER A C 1
ATOM 731 O O . SER A 1 93 ? -18.375 6.137 9.266 1 75.56 93 SER A O 1
ATOM 733 N N . GLY A 1 94 ? -18.562 8.32 9.953 1 61.69 94 GLY A N 1
ATOM 734 C CA . GLY A 1 94 ? -18.906 8.211 11.367 1 61.69 94 GLY A CA 1
ATOM 735 C C . GLY A 1 94 ? -17.719 8.422 12.281 1 61.69 94 GLY A C 1
ATOM 736 O O . GLY A 1 94 ? -17.875 8.586 13.492 1 61.69 94 GLY A O 1
ATOM 737 N N . GLY A 1 95 ? -16.469 7.961 11.93 1 50.12 95 GLY A N 1
ATOM 738 C CA . GLY A 1 95 ? -15.547 7.793 13.047 1 50.12 95 GLY A CA 1
ATOM 739 C C . GLY A 1 95 ? -14.602 8.969 13.227 1 50.12 95 GLY A C 1
ATOM 740 O O . GLY A 1 95 ? -13.906 9.359 12.289 1 50.12 95 GLY A O 1
ATOM 741 N N . ALA A 1 96 ? -15.055 9.93 14.047 1 49.28 96 ALA A N 1
ATOM 742 C CA . ALA A 1 96 ? -14.047 10.836 14.586 1 49.28 96 ALA A CA 1
ATOM 743 C C . ALA A 1 96 ? -12.742 10.094 14.883 1 49.28 96 ALA A C 1
ATOM 745 O O . ALA A 1 96 ? -12.766 8.914 15.242 1 49.28 96 ALA A O 1
ATOM 746 N N . ALA A 1 97 ? -11.516 10.617 14.461 1 48.16 97 ALA A N 1
ATOM 747 C CA . ALA A 1 97 ? -10.258 9.984 14.852 1 48.16 97 ALA A CA 1
ATOM 748 C C . ALA A 1 97 ? -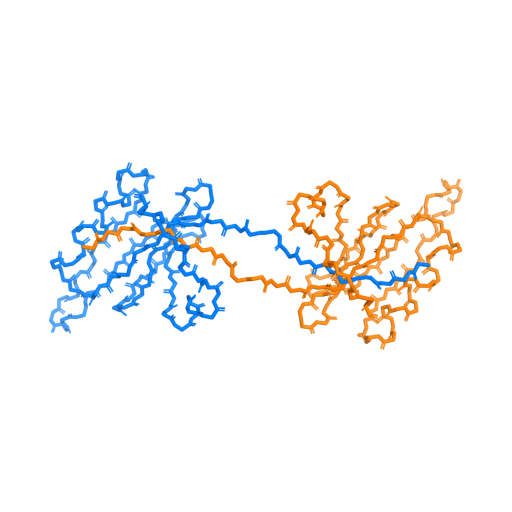10.148 9.875 16.375 1 48.16 97 ALA A C 1
ATOM 750 O O . ALA A 1 97 ? -10.711 10.703 17.094 1 48.16 97 ALA A O 1
ATOM 751 N N . MET B 1 1 ? -7.352 21.922 13.711 1 73.12 1 MET B N 1
ATOM 752 C CA . MET B 1 1 ? -7.27 20.75 12.852 1 73.12 1 MET B CA 1
ATOM 753 C C . MET B 1 1 ? -7.324 19.469 13.688 1 73.12 1 MET B C 1
ATOM 755 O O . MET B 1 1 ? -6.652 19.359 14.711 1 73.12 1 MET B O 1
ATOM 759 N N . THR B 1 2 ? -8.375 18.625 13.383 1 88.25 2 THR B N 1
ATOM 760 C CA . THR B 1 2 ? -8.484 17.359 14.094 1 88.25 2 THR B CA 1
ATOM 761 C C . THR B 1 2 ? -8.266 16.188 13.141 1 88.25 2 THR B C 1
ATOM 763 O O . THR B 1 2 ? -8.773 16.188 12.023 1 88.25 2 THR B O 1
ATOM 766 N N . ALA B 1 3 ? -7.469 15.328 13.602 1 95.31 3 ALA B N 1
ATOM 767 C CA . ALA B 1 3 ? -7.23 14.125 12.805 1 95.31 3 ALA B CA 1
ATOM 768 C C . ALA B 1 3 ? -8.523 13.344 12.602 1 95.31 3 ALA B C 1
ATOM 770 O O . ALA B 1 3 ? -9.352 13.242 13.508 1 95.31 3 ALA B O 1
ATOM 771 N N . GLN B 1 4 ? -8.727 12.883 11.422 1 95.75 4 GLN B N 1
ATOM 772 C CA . GLN B 1 4 ? -9.883 12.078 11.055 1 95.75 4 GLN B CA 1
ATOM 773 C C . GLN B 1 4 ? -9.461 10.719 10.516 1 95.75 4 GLN B C 1
ATOM 775 O O . GLN B 1 4 ? -8.289 10.508 10.203 1 95.75 4 GLN B O 1
ATOM 780 N N . LYS B 1 5 ? -10.438 9.828 10.555 1 95.94 5 LYS B N 1
ATOM 781 C CA . LYS B 1 5 ? -10.172 8.484 10.047 1 95.94 5 LYS B CA 1
ATOM 782 C C . LYS B 1 5 ? -10.438 8.406 8.547 1 95.94 5 LYS B C 1
ATOM 784 O O . LYS B 1 5 ? -11.445 8.922 8.062 1 95.94 5 LYS B O 1
ATOM 789 N N . PHE B 1 6 ? -9.516 7.812 7.875 1 96.88 6 PHE B N 1
ATOM 790 C CA . PHE B 1 6 ? -9.625 7.547 6.449 1 96.88 6 PHE B CA 1
ATOM 791 C C . PHE B 1 6 ? -9.289 6.094 6.137 1 96.88 6 PHE B C 1
ATOM 793 O O . PHE B 1 6 ? -8.664 5.41 6.949 1 96.88 6 PHE B O 1
ATOM 800 N N . ARG B 1 7 ? -9.719 5.656 5.012 1 95.69 7 ARG B N 1
ATOM 801 C CA . ARG B 1 7 ? -9.336 4.328 4.543 1 95.69 7 ARG B CA 1
ATOM 802 C C . ARG B 1 7 ? -8.844 4.375 3.102 1 95.69 7 ARG B C 1
ATOM 804 O O . ARG B 1 7 ? -9.32 5.184 2.303 1 95.69 7 ARG B O 1
ATOM 811 N N . LYS B 1 8 ? -7.836 3.506 2.865 1 92.75 8 LYS B N 1
ATOM 812 C CA . LYS B 1 8 ? -7.375 3.393 1.484 1 92.75 8 LYS B CA 1
ATOM 813 C C . LYS B 1 8 ? -8.492 2.889 0.573 1 92.75 8 LYS B C 1
ATOM 815 O O . LYS B 1 8 ? -9.227 1.967 0.933 1 92.75 8 LYS B O 1
ATOM 820 N N . LYS B 1 9 ? -8.602 3.535 -0.555 1 93.31 9 LYS B N 1
ATOM 821 C CA . LYS B 1 9 ? -9.531 3.049 -1.57 1 93.31 9 LYS B CA 1
ATOM 822 C C . LYS B 1 9 ? -9.133 1.657 -2.057 1 93.31 9 LYS B C 1
ATOM 824 O O . LYS B 1 9 ? -7.945 1.348 -2.166 1 93.31 9 LYS B O 1
ATOM 829 N N . PRO B 1 10 ? -10.172 0.822 -2.307 1 91.44 10 PRO B N 1
ATOM 830 C CA . PRO B 1 10 ? -9.844 -0.54 -2.734 1 91.44 10 PRO B CA 1
ATOM 831 C C . PRO B 1 10 ? -9.055 -0.575 -4.039 1 91.44 10 PRO B C 1
ATOM 833 O O . PRO B 1 10 ? -9.305 0.23 -4.941 1 91.44 10 PRO B O 1
ATOM 836 N N . VAL B 1 11 ? -8.07 -1.376 -4.039 1 90.56 11 VAL B N 1
ATOM 837 C CA . VAL B 1 11 ? -7.316 -1.676 -5.254 1 90.56 11 VAL B CA 1
ATOM 838 C C . VAL B 1 11 ? -7.492 -3.146 -5.621 1 90.56 11 VAL B C 1
ATOM 840 O O . VAL B 1 11 ? -7.254 -4.031 -4.797 1 90.56 11 VAL B O 1
ATOM 843 N N . GLU B 1 12 ? -7.977 -3.307 -6.844 1 93.94 12 GLU B N 1
ATOM 844 C CA . GLU B 1 12 ? -8.18 -4.684 -7.281 1 93.94 12 GLU B CA 1
ATOM 845 C C . GLU B 1 12 ? -6.98 -5.191 -8.078 1 93.94 12 GLU B C 1
ATOM 847 O O . GLU B 1 12 ? -6.387 -4.445 -8.859 1 93.94 12 GLU B O 1
ATOM 852 N N . ILE B 1 13 ? -6.715 -6.426 -7.844 1 96.56 13 ILE B N 1
ATOM 853 C CA . ILE B 1 13 ? -5.648 -7.105 -8.57 1 96.56 13 ILE B CA 1
ATOM 854 C C . ILE B 1 13 ? -6.133 -8.469 -9.047 1 96.56 13 ILE B C 1
ATOM 856 O O . ILE B 1 13 ? -7.227 -8.914 -8.68 1 96.56 13 ILE B O 1
ATOM 860 N N . GLN B 1 14 ? -5.383 -9.047 -9.977 1 97.25 14 GLN B N 1
ATOM 861 C CA . GLN B 1 14 ? -5.562 -10.453 -10.312 1 97.25 14 GLN B CA 1
ATOM 862 C C . GLN B 1 14 ? -4.512 -11.32 -9.633 1 97.25 14 GLN B C 1
ATOM 864 O O . GLN B 1 14 ? -3.373 -10.891 -9.438 1 97.25 14 GLN B O 1
ATOM 869 N N . ALA B 1 15 ? -4.938 -12.484 -9.281 1 98.25 15 ALA B N 1
ATOM 870 C CA . ALA B 1 15 ? -3.973 -13.383 -8.656 1 98.25 15 ALA B CA 1
ATOM 871 C C . ALA B 1 15 ? -4.359 -14.844 -8.883 1 98.25 15 ALA B C 1
ATOM 873 O O . ALA B 1 15 ? -5.531 -15.156 -9.094 1 98.25 15 ALA B O 1
ATOM 874 N N . ALA B 1 16 ? -3.367 -15.664 -8.898 1 98 16 ALA B N 1
ATOM 875 C CA . ALA B 1 16 ? -3.52 -17.109 -8.984 1 98 16 ALA B CA 1
ATOM 876 C C . ALA B 1 16 ? -2.533 -17.828 -8.055 1 98 16 ALA B C 1
ATOM 878 O O . ALA B 1 16 ? -1.377 -17.406 -7.938 1 98 16 ALA B O 1
ATOM 879 N N . GLN B 1 17 ? -3.002 -18.844 -7.426 1 97.81 17 GLN B N 1
ATOM 880 C CA . GLN B 1 17 ? -2.102 -19.609 -6.566 1 97.81 17 GLN B CA 1
ATOM 881 C C . GLN B 1 17 ? -1.458 -20.766 -7.332 1 97.81 17 GLN B C 1
ATOM 883 O O . GLN B 1 17 ? -2.145 -21.516 -8.023 1 97.81 17 GLN B O 1
ATOM 888 N N . TRP B 1 18 ? -0.12 -20.875 -7.238 1 97.5 18 TRP B N 1
ATOM 889 C CA . TRP B 1 18 ? 0.597 -21.984 -7.852 1 97.5 18 TRP B CA 1
ATOM 890 C C . TRP B 1 18 ? 0.687 -23.172 -6.895 1 97.5 18 TRP B C 1
ATOM 892 O O . TRP B 1 18 ? 1.105 -23.016 -5.746 1 97.5 18 TRP B O 1
ATOM 902 N N . ASP B 1 19 ? 0.374 -24.281 -7.316 1 94.88 19 ASP B N 1
ATOM 903 C CA . ASP B 1 19 ? 0.298 -25.453 -6.445 1 94.88 19 ASP B CA 1
ATOM 904 C C . ASP B 1 19 ? 1.675 -26.078 -6.254 1 94.88 19 ASP B C 1
ATOM 906 O O . ASP B 1 19 ? 1.813 -27.078 -5.535 1 94.88 19 ASP B O 1
ATOM 910 N N . GLY B 1 20 ? 2.656 -25.531 -6.91 1 93.31 20 GLY B N 1
ATOM 911 C CA . GLY B 1 20 ? 4.023 -25.984 -6.695 1 93.31 20 GLY B CA 1
ATOM 912 C C . GLY B 1 20 ? 4.434 -27.109 -7.617 1 93.31 20 GLY B C 1
ATOM 913 O O . GLY B 1 20 ? 5.582 -27.562 -7.59 1 93.31 20 GLY B O 1
ATOM 914 N N . THR B 1 21 ? 3.492 -27.609 -8.398 1 92.25 21 THR B N 1
ATOM 915 C CA . THR B 1 21 ? 3.816 -28.719 -9.273 1 92.25 21 THR B CA 1
ATOM 916 C C . THR B 1 21 ? 4.305 -28.234 -10.633 1 92.25 21 THR B C 1
ATOM 918 O O . THR B 1 21 ? 4.035 -27.094 -11.016 1 92.25 21 THR B O 1
ATOM 921 N N . ILE B 1 22 ? 4.98 -29.078 -11.312 1 91 22 ILE B N 1
ATOM 922 C CA . ILE B 1 22 ? 5.473 -28.781 -12.648 1 91 22 ILE B CA 1
ATOM 923 C C . ILE B 1 22 ? 4.297 -28.562 -13.602 1 91 22 ILE B C 1
ATOM 925 O O . ILE B 1 22 ? 4.285 -27.609 -14.375 1 91 22 ILE B O 1
ATOM 929 N N . ASP B 1 23 ? 3.307 -29.438 -13.57 1 92.75 23 ASP B N 1
ATOM 930 C CA . ASP B 1 23 ? 2.129 -29.312 -14.422 1 92.75 23 ASP B CA 1
ATOM 931 C C . ASP B 1 23 ? 1.365 -28.031 -14.117 1 92.75 23 ASP B C 1
ATOM 933 O O . ASP B 1 23 ? 0.83 -27.375 -15.016 1 92.75 23 ASP B O 1
ATOM 937 N N . GLY B 1 24 ? 1.309 -27.703 -12.859 1 94.75 24 GLY B N 1
ATOM 938 C CA . GLY B 1 24 ? 0.596 -26.516 -12.438 1 94.75 24 GLY B CA 1
ATOM 939 C C . GLY B 1 24 ? 1.325 -25.234 -12.789 1 94.75 24 GLY B C 1
ATOM 940 O O . GLY B 1 24 ? 0.748 -24.141 -12.711 1 94.75 24 GLY B O 1
ATOM 941 N N . ALA B 1 25 ? 2.562 -25.359 -13.141 1 95.62 25 ALA B N 1
ATOM 942 C CA . ALA B 1 25 ? 3.352 -24.188 -13.516 1 95.62 25 ALA B CA 1
ATOM 943 C C . ALA B 1 25 ? 2.943 -23.656 -14.891 1 95.62 25 ALA B C 1
ATOM 945 O O . ALA B 1 25 ? 2.994 -22.453 -15.148 1 95.62 25 ALA B O 1
ATOM 946 N N . THR B 1 26 ? 2.572 -24.5 -15.75 1 96.25 26 THR B N 1
ATOM 947 C CA . THR B 1 26 ? 2.309 -24.156 -17.141 1 96.25 26 THR B CA 1
ATOM 948 C C . THR B 1 26 ? 1.229 -23.078 -17.234 1 96.25 26 THR B C 1
ATOM 950 O O . THR B 1 26 ? 1.443 -22.016 -17.844 1 96.25 26 THR B O 1
ATOM 953 N N . PRO B 1 27 ? 0.049 -23.328 -16.641 1 97.31 27 PRO B N 1
ATOM 954 C CA . PRO B 1 27 ? -0.974 -22.297 -16.766 1 97.31 27 PRO B CA 1
ATOM 955 C C . PRO B 1 27 ? -0.543 -20.969 -16.125 1 97.31 27 PRO B C 1
ATOM 957 O O . PRO B 1 27 ? -0.944 -19.906 -16.594 1 97.31 27 PRO B O 1
ATOM 960 N N . VAL B 1 28 ? 0.237 -20.938 -15.094 1 97.56 28 VAL B N 1
ATOM 961 C CA . VAL B 1 28 ? 0.727 -19.734 -14.445 1 97.56 28 VAL B CA 1
ATOM 962 C C . VAL B 1 28 ? 1.668 -18.984 -15.391 1 97.56 28 VAL B C 1
ATOM 964 O O . VAL B 1 28 ? 1.525 -17.781 -15.602 1 97.56 28 VAL B O 1
ATOM 967 N N . LEU B 1 29 ? 2.615 -19.734 -15.93 1 97.75 29 LEU B N 1
ATOM 968 C CA . LEU B 1 29 ? 3.572 -19.156 -16.859 1 97.75 29 LEU B CA 1
ATOM 969 C C . LEU B 1 29 ? 2.859 -18.594 -18.094 1 97.75 29 LEU B C 1
ATOM 971 O O . LEU B 1 29 ? 3.205 -17.5 -18.562 1 97.75 29 LEU B O 1
ATOM 975 N N . ASP B 1 30 ? 1.936 -19.281 -18.656 1 97.88 30 ASP B N 1
ATOM 976 C CA . ASP B 1 30 ? 1.152 -18.812 -19.781 1 97.88 30 ASP B CA 1
ATOM 977 C C . ASP B 1 30 ? 0.428 -17.516 -19.453 1 97.88 30 ASP B C 1
ATOM 979 O O . ASP B 1 30 ? 0.391 -16.594 -20.266 1 97.88 30 ASP B O 1
ATOM 983 N N . TRP B 1 31 ? -0.165 -17.469 -18.297 1 98.06 31 TRP B N 1
ATOM 984 C CA . TRP B 1 31 ? -0.871 -16.266 -17.844 1 98.06 31 TRP B CA 1
ATOM 985 C C . TRP B 1 31 ? 0.072 -15.078 -17.781 1 98.06 31 TRP B C 1
ATOM 987 O O . TRP B 1 31 ? -0.264 -13.984 -18.25 1 98.06 31 TRP B O 1
ATOM 997 N N . ILE B 1 32 ? 1.25 -15.273 -17.172 1 98.19 32 ILE B N 1
ATOM 998 C CA . ILE B 1 32 ? 2.24 -14.211 -17.062 1 98.19 32 ILE B CA 1
ATOM 999 C C . ILE B 1 32 ? 2.654 -13.734 -18.453 1 98.19 32 ILE B C 1
ATOM 1001 O O . ILE B 1 32 ? 2.654 -12.531 -18.719 1 98.19 32 ILE B O 1
ATOM 1005 N N . ARG B 1 33 ? 2.936 -14.656 -19.328 1 97.62 33 ARG B N 1
ATOM 1006 C CA . ARG B 1 33 ? 3.387 -14.344 -20.672 1 97.62 33 ARG B CA 1
ATOM 1007 C C . ARG B 1 33 ? 2.293 -13.625 -21.469 1 97.62 33 ARG B C 1
ATOM 1009 O O . ARG B 1 33 ? 2.568 -12.664 -22.188 1 97.62 33 ARG B O 1
ATOM 1016 N N . ALA B 1 34 ? 1.136 -14.07 -21.359 1 97.62 34 ALA B N 1
ATOM 1017 C CA . ALA B 1 34 ? -0 -13.492 -22.078 1 97.62 34 ALA B CA 1
ATOM 1018 C C . ALA B 1 34 ? -0.23 -12.047 -21.656 1 97.62 34 ALA B C 1
ATOM 1020 O O . ALA B 1 34 ? -0.926 -11.297 -22.359 1 97.62 34 ALA B O 1
ATOM 1021 N N . ASN B 1 35 ? 0.267 -11.656 -20.547 1 97.69 35 ASN B N 1
ATOM 1022 C CA . ASN B 1 35 ? 0.107 -10.297 -20.047 1 97.69 35 ASN B CA 1
ATOM 1023 C C . ASN B 1 35 ? 1.441 -9.562 -19.984 1 97.69 35 ASN B C 1
ATOM 1025 O O . ASN B 1 35 ? 1.673 -8.758 -19.078 1 97.69 35 ASN B O 1
ATOM 1029 N N . ASP B 1 36 ? 2.342 -10.016 -20.75 1 96.81 36 ASP B N 1
ATOM 1030 C CA . ASP B 1 36 ? 3.584 -9.32 -21.062 1 96.81 36 ASP B CA 1
ATOM 1031 C C . ASP B 1 36 ? 4.594 -9.453 -19.938 1 96.81 36 ASP B C 1
ATOM 1033 O O . ASP B 1 36 ? 5.504 -8.633 -19.797 1 96.81 36 ASP B O 1
ATOM 1037 N N . GLY B 1 37 ? 4.336 -10.375 -19.094 1 97.81 37 GLY B N 1
ATOM 1038 C CA . GLY B 1 37 ? 5.316 -10.672 -18.047 1 97.81 37 GLY B CA 1
ATOM 1039 C C . GLY B 1 37 ? 6.309 -11.742 -18.453 1 97.81 37 GLY B C 1
ATOM 1040 O O . GLY B 1 37 ? 6.207 -12.312 -19.547 1 97.81 37 GLY B O 1
ATOM 1041 N N . THR B 1 38 ? 7.316 -11.93 -17.531 1 98.19 38 THR B N 1
ATOM 1042 C CA . THR B 1 38 ? 8.344 -12.938 -17.766 1 98.19 38 THR B CA 1
ATOM 1043 C C . THR B 1 38 ? 8.555 -13.789 -16.516 1 98.19 38 THR B C 1
ATOM 1045 O O . THR B 1 38 ? 8.742 -13.258 -15.43 1 98.19 38 THR B O 1
ATOM 1048 N N . ALA B 1 39 ? 8.5 -15.008 -16.75 1 98.19 39 ALA B N 1
ATOM 1049 C CA . ALA B 1 39 ? 8.766 -15.953 -15.68 1 98.19 39 ALA B CA 1
ATOM 1050 C C . ALA B 1 39 ? 9.289 -17.281 -16.234 1 98.19 39 ALA B C 1
ATOM 1052 O O . ALA B 1 39 ? 9.07 -17.594 -17.406 1 98.19 39 ALA B O 1
ATOM 1053 N N . TYR B 1 40 ? 10.008 -18.062 -15.312 1 97 40 TYR B N 1
ATOM 1054 C CA . TYR B 1 40 ? 10.594 -19.344 -15.695 1 97 40 TYR B CA 1
ATOM 1055 C C . TYR B 1 40 ? 10.406 -20.375 -14.594 1 97 40 TYR B C 1
ATOM 1057 O O . TYR B 1 40 ? 10.367 -20.047 -13.414 1 97 40 TYR B O 1
ATOM 1065 N N . LEU B 1 41 ? 10.203 -21.547 -15.094 1 95.75 41 LEU B N 1
ATOM 1066 C CA . LEU B 1 41 ? 10.211 -22.672 -14.156 1 95.75 41 LEU B CA 1
ATOM 1067 C C . LEU B 1 41 ? 11.625 -23.219 -13.977 1 95.75 41 LEU B C 1
ATOM 1069 O O . LEU B 1 41 ? 12.312 -23.516 -14.953 1 95.75 41 LEU B O 1
ATOM 1073 N N . HIS B 1 42 ? 12.094 -23.188 -12.695 1 92.38 42 HIS B N 1
ATOM 1074 C CA . HIS B 1 42 ? 13.367 -23.828 -12.383 1 92.38 42 HIS B CA 1
ATOM 1075 C C . HIS B 1 42 ? 13.156 -25.156 -11.664 1 92.38 42 HIS B C 1
ATOM 1077 O O . HIS B 1 42 ? 12.531 -25.203 -10.602 1 92.38 42 HIS B O 1
ATOM 1083 N N . ARG B 1 43 ? 13.625 -26.125 -12.352 1 84.81 43 ARG B N 1
ATOM 1084 C CA . ARG B 1 43 ? 13.547 -27.469 -11.797 1 84.81 43 ARG B CA 1
ATOM 1085 C C . ARG B 1 43 ? 14.859 -27.875 -11.133 1 84.81 43 ARG B C 1
ATOM 1087 O O . ARG B 1 43 ? 15.938 -27.609 -11.68 1 84.81 43 ARG B O 1
ATOM 1094 N N . GLU B 1 44 ? 14.883 -27.906 -9.844 1 67.94 44 GLU B N 1
ATOM 1095 C CA . GLU B 1 44 ? 16.125 -28.391 -9.25 1 67.94 44 GLU B CA 1
ATOM 1096 C C . GLU B 1 44 ? 16.281 -29.906 -9.445 1 67.94 44 GLU B C 1
ATOM 1098 O O . GLU B 1 44 ? 15.328 -30.656 -9.297 1 67.94 44 GLU B O 1
ATOM 1103 N N . CYS B 1 45 ? 17.406 -30.188 -10.07 1 60.62 45 CYS B N 1
ATOM 1104 C CA . CYS B 1 45 ? 17.781 -31.594 -10.25 1 60.62 45 CYS B CA 1
ATOM 1105 C C . CYS B 1 45 ? 17.781 -32.344 -8.922 1 60.62 45 CYS B C 1
ATOM 1107 O O . CYS B 1 45 ? 18.422 -31.891 -7.965 1 60.62 45 CYS B O 1
ATOM 1109 N N . GLY B 1 46 ? 16.891 -33.375 -8.742 1 59.09 46 GLY B N 1
ATOM 1110 C CA . GLY B 1 46 ? 16.938 -34.375 -7.676 1 59.09 46 GLY B CA 1
ATOM 1111 C C . GLY B 1 46 ? 15.984 -34.062 -6.539 1 59.09 46 GLY B C 1
ATOM 1112 O O . GLY B 1 46 ? 15.727 -34.906 -5.688 1 59.09 46 GLY B O 1
ATOM 1113 N N . GLN B 1 47 ? 15.766 -32.844 -6.148 1 54.12 47 GLN B N 1
ATOM 1114 C CA . GLN B 1 47 ? 15.094 -32.656 -4.863 1 54.12 47 GLN B CA 1
ATOM 1115 C C . GLN B 1 47 ? 13.633 -32.25 -5.059 1 54.12 47 GLN B C 1
ATOM 1117 O O . GLN B 1 47 ? 12.875 -32.188 -4.09 1 54.12 47 GLN B O 1
ATOM 1122 N N . GLY B 1 48 ? 13.109 -32.562 -6.203 1 59.19 48 GLY B N 1
ATOM 1123 C CA . GLY B 1 48 ? 11.672 -32.438 -6.367 1 59.19 48 GLY B CA 1
ATOM 1124 C C . GLY B 1 48 ? 11.164 -31.016 -6.164 1 59.19 48 GLY B C 1
ATOM 1125 O O . GLY B 1 48 ? 9.977 -30.75 -6.355 1 59.19 48 GLY B O 1
ATOM 1126 N N . ASP B 1 49 ? 12.125 -30.141 -5.758 1 72.75 49 ASP B N 1
ATOM 1127 C CA . ASP B 1 49 ? 11.562 -28.844 -5.398 1 72.75 49 ASP B CA 1
ATOM 1128 C C . ASP B 1 49 ? 11.656 -27.859 -6.562 1 72.75 49 ASP B C 1
ATOM 1130 O O . ASP B 1 49 ? 12.727 -27.656 -7.133 1 72.75 49 ASP B O 1
ATOM 1134 N N . SER B 1 50 ? 10.656 -27.656 -7.234 1 87.19 50 SER B N 1
ATOM 1135 C CA . SER B 1 50 ? 10.547 -26.703 -8.328 1 87.19 50 SER B CA 1
ATOM 1136 C C . SER B 1 50 ? 10.102 -25.344 -7.82 1 87.19 50 SER B C 1
ATOM 1138 O O . SER B 1 50 ? 9.445 -25.234 -6.777 1 87.19 50 SER B O 1
ATOM 1140 N N . HIS B 1 51 ? 10.781 -24.344 -8.398 1 95.12 51 HIS B N 1
ATOM 1141 C CA . HIS B 1 51 ? 10.344 -22.984 -8.102 1 95.12 51 HIS B CA 1
ATOM 1142 C C . HIS B 1 51 ? 10.188 -22.172 -9.375 1 95.12 51 HIS B C 1
ATOM 1144 O O . HIS B 1 51 ? 10.68 -22.547 -10.43 1 95.12 51 HIS B O 1
ATOM 1150 N N . LEU B 1 52 ? 9.406 -21.172 -9.273 1 96.81 52 LEU B N 1
ATOM 1151 C CA . LEU B 1 52 ? 9.273 -20.219 -10.367 1 96.81 52 LEU B CA 1
ATOM 1152 C C . LEU B 1 52 ? 10.172 -19 -10.133 1 96.81 52 LEU B C 1
ATOM 1154 O O . LEU B 1 52 ? 10.281 -18.516 -9 1 96.81 52 LEU B O 1
ATOM 1158 N N . LEU B 1 53 ? 10.836 -18.547 -11.156 1 97.31 53 LEU B N 1
ATOM 1159 C CA . LEU B 1 53 ? 11.539 -17.266 -11.164 1 97.31 53 LEU B CA 1
ATOM 1160 C C . LEU B 1 53 ? 10.734 -16.219 -11.93 1 97.31 53 LEU B C 1
ATOM 1162 O O . LEU B 1 53 ? 10.508 -16.359 -13.133 1 97.31 53 LEU B O 1
ATOM 1166 N N . ILE B 1 54 ? 10.297 -15.195 -11.242 1 98.19 54 ILE B N 1
ATOM 1167 C CA . ILE B 1 54 ? 9.461 -14.156 -11.836 1 98.19 54 ILE B CA 1
ATOM 1168 C C . ILE B 1 54 ? 10.266 -12.867 -11.961 1 98.19 54 ILE B C 1
ATOM 1170 O O . ILE B 1 54 ? 10.852 -12.391 -10.984 1 98.19 54 ILE B O 1
ATOM 1174 N N . ARG B 1 55 ? 10.32 -12.312 -13.109 1 97.69 55 ARG B N 1
ATOM 1175 C CA . ARG B 1 55 ? 10.93 -11 -13.312 1 97.69 55 ARG B CA 1
ATOM 1176 C C . ARG B 1 55 ? 10.008 -9.883 -12.836 1 97.69 55 ARG B C 1
ATOM 1178 O O . ARG B 1 55 ? 8.883 -9.75 -13.336 1 97.69 55 ARG B O 1
ATOM 1185 N N . THR B 1 56 ? 10.43 -9.156 -11.844 1 96.62 56 THR B N 1
ATOM 1186 C CA . THR B 1 56 ? 9.633 -8.062 -11.297 1 96.62 56 THR B CA 1
ATOM 1187 C C . THR B 1 56 ? 10.336 -6.723 -11.516 1 96.62 56 THR B C 1
ATOM 1189 O O . THR B 1 56 ? 11.445 -6.68 -12.047 1 96.62 56 THR B O 1
ATOM 1192 N N . LEU B 1 57 ? 9.672 -5.613 -11.156 1 90.56 57 LEU B N 1
ATOM 1193 C CA . LEU B 1 57 ? 10.266 -4.281 -11.234 1 90.56 57 LEU B CA 1
ATOM 1194 C C . LEU B 1 57 ? 11.461 -4.16 -10.305 1 90.56 57 LEU B C 1
ATOM 1196 O O . LEU B 1 57 ? 12.359 -3.35 -10.539 1 90.56 57 LEU B O 1
ATOM 1200 N N . GLU B 1 58 ? 11.578 -5.043 -9.305 1 93 58 GLU B N 1
ATOM 1201 C CA . GLU B 1 58 ? 12.633 -4.996 -8.297 1 93 58 GLU B CA 1
ATOM 1202 C C . GLU B 1 58 ? 13.688 -6.074 -8.547 1 93 58 GLU B C 1
ATOM 1204 O O . GLU B 1 58 ? 14.602 -6.258 -7.734 1 93 58 GLU B O 1
ATOM 1209 N N . GLY B 1 59 ? 13.57 -6.766 -9.586 1 95.62 59 GLY B N 1
ATOM 1210 C CA . GLY B 1 59 ? 14.445 -7.879 -9.906 1 95.62 59 GLY B CA 1
ATOM 1211 C C . GLY B 1 59 ? 13.727 -9.219 -9.938 1 95.62 59 GLY B C 1
ATOM 1212 O O . GLY B 1 59 ? 12.5 -9.266 -9.836 1 95.62 59 GLY B O 1
ATOM 1213 N N . ASP B 1 60 ? 14.461 -10.25 -10.039 1 96.44 60 ASP B N 1
ATOM 1214 C CA . ASP B 1 60 ? 13.883 -11.586 -10.055 1 96.44 60 ASP B CA 1
ATOM 1215 C C . ASP B 1 60 ? 13.484 -12.031 -8.656 1 96.44 60 ASP B C 1
ATOM 1217 O O . ASP B 1 60 ? 14.266 -11.898 -7.711 1 96.44 60 ASP B O 1
ATOM 1221 N N . MET B 1 61 ? 12.336 -12.531 -8.57 1 97.69 61 MET B N 1
ATOM 1222 C CA . MET B 1 61 ? 11.844 -13.062 -7.305 1 97.69 61 MET B CA 1
ATOM 1223 C C . MET B 1 61 ? 11.406 -14.516 -7.457 1 97.69 61 MET B C 1
ATOM 1225 O O . MET B 1 61 ? 10.938 -14.914 -8.523 1 97.69 61 MET B O 1
ATOM 1229 N N . ILE B 1 62 ? 11.523 -15.195 -6.395 1 96.62 62 ILE B N 1
ATOM 1230 C CA . ILE B 1 62 ? 11.227 -16.625 -6.41 1 96.62 62 ILE B CA 1
ATOM 1231 C C . ILE B 1 62 ? 9.828 -16.875 -5.844 1 96.62 62 ILE B C 1
ATOM 1233 O O . ILE B 1 62 ? 9.477 -16.344 -4.789 1 96.62 62 ILE B O 1
ATOM 1237 N N . ALA B 1 63 ? 9.062 -17.641 -6.617 1 97.5 63 ALA B N 1
ATOM 1238 C CA . ALA B 1 63 ? 7.809 -18.172 -6.094 1 97.5 63 ALA B CA 1
ATOM 1239 C C . ALA B 1 63 ? 7.953 -19.641 -5.723 1 97.5 63 ALA B C 1
ATOM 1241 O O . ALA B 1 63 ? 8.375 -20.469 -6.547 1 97.5 63 ALA B O 1
ATOM 1242 N N . GLN B 1 64 ? 7.652 -19.891 -4.469 1 95.94 64 GLN B N 1
ATOM 1243 C CA . GLN B 1 64 ? 7.676 -21.266 -3.977 1 95.94 64 GLN B CA 1
ATOM 1244 C C . GLN B 1 64 ? 6.285 -21.891 -4.039 1 95.94 64 GLN B C 1
ATOM 1246 O O . GLN B 1 64 ? 5.309 -21.234 -4.379 1 95.94 64 GLN B O 1
ATOM 1251 N N . SER B 1 65 ? 6.254 -23.219 -3.732 1 94.81 65 SER B N 1
ATOM 1252 C CA . SER B 1 65 ? 4.98 -23.922 -3.67 1 94.81 65 SER B CA 1
ATOM 1253 C C . SER B 1 65 ? 3.986 -23.203 -2.764 1 94.81 65 SER B C 1
ATOM 1255 O O . SER B 1 65 ? 4.348 -22.75 -1.68 1 94.81 65 SER B O 1
ATOM 1257 N N . GLN B 1 66 ? 2.811 -23.031 -3.326 1 97 66 GLN B N 1
ATOM 1258 C CA . GLN B 1 66 ? 1.647 -22.469 -2.637 1 97 66 GLN B CA 1
ATOM 1259 C C . GLN B 1 66 ? 1.723 -20.953 -2.566 1 97 66 GLN B C 1
ATOM 1261 O O . GLN B 1 66 ? 0.845 -20.312 -1.987 1 97 66 GLN B O 1
ATOM 1266 N N . ASP B 1 67 ? 2.719 -20.391 -3.16 1 97.88 67 ASP B N 1
ATOM 1267 C CA . ASP B 1 67 ? 2.727 -18.938 -3.277 1 97.88 67 ASP B CA 1
ATOM 1268 C C . ASP B 1 67 ? 1.648 -18.453 -4.246 1 97.88 67 ASP B C 1
ATOM 1270 O O . ASP B 1 67 ? 1.254 -19.188 -5.156 1 97.88 67 ASP B O 1
ATOM 1274 N N . TRP B 1 68 ? 1.223 -17.312 -3.965 1 98.5 68 TRP B N 1
ATOM 1275 C CA . TRP B 1 68 ? 0.366 -16.609 -4.922 1 98.5 68 TRP B CA 1
ATOM 1276 C C . TRP B 1 68 ? 1.201 -15.844 -5.938 1 98.5 68 TRP B C 1
ATOM 1278 O O . TRP B 1 68 ? 2.277 -15.336 -5.609 1 98.5 68 TRP B O 1
ATOM 1288 N N . ILE B 1 69 ? 0.693 -15.812 -7.117 1 98.56 69 ILE B N 1
ATOM 1289 C CA . ILE B 1 69 ? 1.219 -14.93 -8.156 1 98.56 69 ILE B CA 1
ATOM 1290 C C . ILE B 1 69 ? 0.243 -13.781 -8.398 1 98.56 69 ILE B C 1
ATOM 1292 O O . ILE B 1 69 ? -0.91 -14.008 -8.773 1 98.56 69 ILE B O 1
ATOM 1296 N N . ILE B 1 70 ? 0.715 -12.57 -8.18 1 98.25 70 ILE B N 1
ATOM 1297 C CA . ILE B 1 70 ? -0.126 -11.383 -8.25 1 98.25 70 ILE B CA 1
ATOM 1298 C C . ILE B 1 70 ? 0.202 -10.594 -9.516 1 98.25 70 ILE B C 1
ATOM 1300 O O . ILE B 1 70 ? 1.373 -10.43 -9.867 1 98.25 70 ILE B O 1
ATOM 1304 N N . ARG B 1 71 ? -0.756 -10.18 -10.188 1 98.06 71 ARG B N 1
ATOM 1305 C CA . ARG B 1 71 ? -0.643 -9.133 -11.195 1 98.06 71 ARG B CA 1
ATOM 1306 C C . ARG B 1 71 ? -1.157 -7.801 -10.664 1 98.06 71 ARG B C 1
ATOM 1308 O O . ARG B 1 71 ? -2.359 -7.633 -10.445 1 98.06 71 ARG B O 1
ATOM 1315 N N . GLY B 1 72 ? -0.291 -6.941 -10.555 1 94.31 72 GLY B N 1
ATOM 1316 C CA . GLY B 1 72 ? -0.607 -5.668 -9.922 1 94.31 72 GLY B CA 1
ATOM 1317 C C . GLY B 1 72 ? -1.44 -4.762 -10.812 1 94.31 72 GLY B C 1
ATOM 1318 O O . GLY B 1 72 ? -1.78 -5.125 -11.938 1 94.31 72 GLY B O 1
ATOM 1319 N N . VAL B 1 73 ? -1.686 -3.564 -10.297 1 91 73 VAL B N 1
ATOM 1320 C CA . VAL B 1 73 ? -2.578 -2.594 -10.922 1 91 73 VAL B CA 1
ATOM 1321 C C . VAL B 1 73 ? -2 -2.145 -12.258 1 91 73 VAL B C 1
ATOM 1323 O O . VAL B 1 73 ? -2.742 -1.903 -13.219 1 91 73 VAL B O 1
ATOM 1326 N N . GLN B 1 74 ? -0.688 -2.078 -12.32 1 92.19 74 GLN B N 1
ATOM 1327 C CA . GLN B 1 74 ? -0.067 -1.593 -13.547 1 92.19 74 GLN B CA 1
ATOM 1328 C C . GLN B 1 74 ? 0.34 -2.75 -14.453 1 92.19 74 GLN B C 1
ATOM 1330 O O . GLN B 1 74 ? 1.042 -2.551 -15.453 1 92.19 74 GLN B O 1
ATOM 1335 N N . GLY B 1 75 ? 0.062 -3.969 -14.031 1 95.12 75 GLY B N 1
ATOM 1336 C CA . GLY B 1 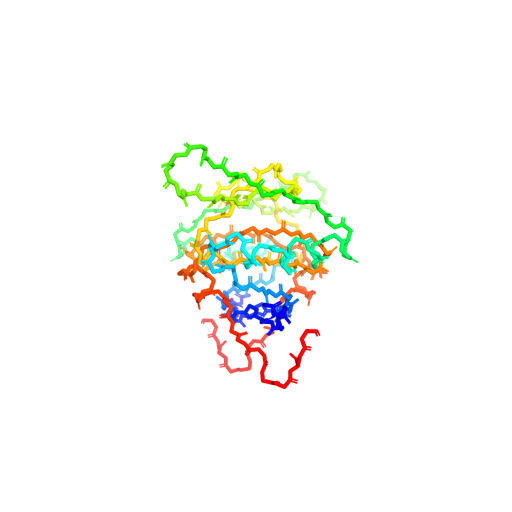75 ? 0.305 -5.113 -14.898 1 95.12 75 GLY B CA 1
ATOM 1337 C C . GLY B 1 75 ? 1.551 -5.895 -14.516 1 95.12 75 GLY B C 1
ATOM 1338 O O . GLY B 1 75 ? 1.882 -6.891 -15.156 1 95.12 75 GLY B O 1
ATOM 1339 N N . GLU B 1 76 ? 2.23 -5.438 -13.492 1 96.56 76 GLU B N 1
ATOM 1340 C CA . GLU B 1 76 ? 3.441 -6.105 -13.023 1 96.56 76 GLU B CA 1
ATOM 1341 C C . GLU B 1 76 ? 3.105 -7.363 -12.227 1 96.56 76 GLU B C 1
ATOM 1343 O O . GLU B 1 76 ? 2.025 -7.465 -11.641 1 96.56 76 GLU B O 1
ATOM 1348 N N . PHE B 1 77 ? 4.059 -8.305 -12.203 1 98.12 77 PHE B N 1
ATOM 1349 C CA . PHE B 1 77 ? 3.836 -9.547 -11.477 1 98.12 77 PHE B CA 1
ATOM 1350 C C . PHE B 1 77 ? 4.75 -9.633 -10.266 1 98.12 77 PHE B C 1
ATOM 1352 O O . PHE B 1 77 ? 5.898 -9.195 -10.305 1 98.12 77 PHE B O 1
ATOM 1359 N N . TYR B 1 78 ? 4.242 -10.32 -9.172 1 97.69 78 TYR B N 1
ATOM 1360 C CA . TYR B 1 78 ? 4.965 -10.562 -7.93 1 97.69 78 TYR B CA 1
ATOM 1361 C C . TYR B 1 78 ? 4.527 -11.875 -7.289 1 97.69 78 TYR B C 1
ATOM 1363 O O . TYR B 1 78 ? 3.346 -12.227 -7.328 1 97.69 78 TYR B O 1
ATOM 1371 N N . PRO B 1 79 ? 5.461 -12.484 -6.766 1 98.31 79 PRO B N 1
ATOM 1372 C CA . PRO B 1 79 ? 5.027 -13.555 -5.859 1 98.31 79 PRO B CA 1
ATOM 1373 C C . PRO B 1 79 ? 4.594 -13.023 -4.492 1 98.31 79 PRO B C 1
ATOM 1375 O O . PRO B 1 79 ? 5.02 -11.945 -4.082 1 98.31 79 PRO B O 1
ATOM 1378 N N . CYS B 1 80 ? 3.766 -13.781 -3.84 1 98.25 80 CYS B N 1
ATOM 1379 C CA . CYS B 1 80 ? 3.281 -13.438 -2.508 1 98.25 80 CYS B CA 1
ATOM 1380 C C . CYS B 1 80 ? 3.025 -14.688 -1.678 1 98.25 80 CYS B C 1
ATOM 1382 O O . CYS B 1 80 ? 2.35 -15.617 -2.133 1 98.25 80 CYS B O 1
ATOM 1384 N N . LYS B 1 81 ? 3.604 -14.648 -0.497 1 98.5 81 LYS B N 1
ATOM 1385 C CA . LYS B 1 81 ? 3.4 -15.781 0.396 1 98.5 81 LYS B CA 1
ATOM 1386 C C . LYS B 1 81 ? 1.924 -15.945 0.751 1 98.5 81 LYS B C 1
ATOM 1388 O O . LYS B 1 81 ? 1.202 -14.953 0.888 1 98.5 81 LYS B O 1
ATOM 1393 N N . PRO B 1 82 ? 1.496 -17.188 0.982 1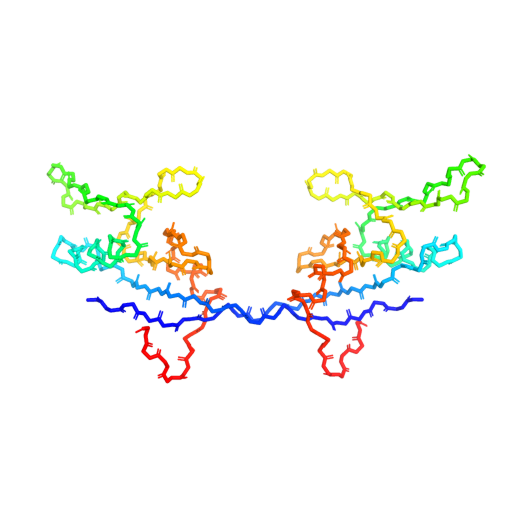 98.19 82 PRO B N 1
ATOM 1394 C CA . PRO B 1 82 ? 0.074 -17.453 1.223 1 98.19 82 PRO B CA 1
ATOM 1395 C C . PRO B 1 82 ? -0.466 -16.688 2.434 1 98.19 82 PRO B C 1
ATOM 1397 O O . PRO B 1 82 ? -1.577 -16.156 2.389 1 98.19 82 PRO B O 1
ATOM 1400 N N . ASP B 1 83 ? 0.313 -16.641 3.557 1 97.94 83 ASP B N 1
ATOM 1401 C CA . ASP B 1 83 ? -0.166 -15.984 4.77 1 97.94 83 ASP B CA 1
ATOM 1402 C C . ASP B 1 83 ? -0.285 -14.477 4.562 1 97.94 83 ASP B C 1
ATOM 1404 O O . ASP B 1 83 ? -1.229 -13.852 5.051 1 97.94 83 ASP B O 1
ATOM 1408 N N . ILE B 1 84 ? 0.641 -13.891 3.904 1 97.19 84 ILE B N 1
ATOM 1409 C CA . ILE B 1 84 ? 0.601 -12.461 3.615 1 97.19 84 ILE B CA 1
ATOM 1410 C C . ILE B 1 84 ? -0.574 -12.156 2.689 1 97.19 84 ILE B C 1
ATOM 1412 O O . ILE B 1 84 ? -1.298 -11.18 2.898 1 97.19 84 ILE B O 1
ATOM 1416 N N . PHE B 1 85 ? -0.733 -12.961 1.697 1 97.81 85 PHE B N 1
ATOM 1417 C CA . PHE B 1 85 ? -1.825 -12.781 0.747 1 97.81 85 PHE B CA 1
ATOM 1418 C C . PHE B 1 85 ? -3.172 -12.797 1.461 1 97.81 85 PHE B C 1
ATOM 1420 O O . PHE B 1 85 ? -3.99 -11.891 1.268 1 97.81 85 PHE B O 1
ATOM 1427 N N . ALA B 1 86 ? -3.328 -13.773 2.316 1 97.5 86 ALA B N 1
ATOM 1428 C CA . ALA B 1 86 ? -4.586 -13.914 3.041 1 97.5 86 ALA B CA 1
ATOM 1429 C C . ALA B 1 86 ? -4.828 -12.719 3.961 1 97.5 86 ALA B C 1
ATOM 1431 O O . ALA B 1 86 ? -5.969 -12.281 4.133 1 97.5 86 ALA B O 1
ATOM 1432 N N . ALA B 1 87 ? -3.791 -12.242 4.52 1 95.44 87 ALA B N 1
ATOM 1433 C CA . ALA B 1 87 ? -3.9 -11.109 5.438 1 95.44 87 ALA B CA 1
ATOM 1434 C C . ALA B 1 87 ? -4.199 -9.812 4.68 1 95.44 87 ALA B C 1
ATOM 1436 O O . ALA B 1 87 ? -4.809 -8.898 5.23 1 95.44 87 ALA B O 1
ATOM 1437 N N . THR B 1 88 ? -3.865 -9.75 3.357 1 95.38 88 THR B N 1
ATOM 1438 C CA . THR B 1 88 ? -3.846 -8.477 2.633 1 95.38 88 THR B CA 1
ATOM 1439 C C . THR B 1 88 ? -5.008 -8.406 1.645 1 95.38 88 THR B C 1
ATOM 1441 O O . THR B 1 88 ? -5.539 -7.324 1.385 1 95.38 88 THR B O 1
ATOM 1444 N N . TYR B 1 89 ? -5.387 -9.531 1.174 1 96.62 89 TYR B N 1
ATOM 1445 C CA . TYR B 1 89 ? -6.355 -9.516 0.085 1 96.62 89 TYR B CA 1
ATOM 1446 C C . TYR B 1 89 ? -7.586 -10.336 0.44 1 96.62 89 TYR B C 1
ATOM 1448 O O . TYR B 1 89 ? -7.508 -11.266 1.253 1 96.62 89 TYR B O 1
ATOM 1456 N N . GLU B 1 90 ? -8.703 -9.922 -0.11 1 96 90 GLU B N 1
ATOM 1457 C CA . GLU B 1 90 ? -9.953 -10.688 -0.063 1 96 90 GLU B CA 1
ATOM 1458 C C . GLU B 1 90 ? -10.547 -10.852 -1.456 1 96 90 GLU B C 1
ATOM 1460 O O . GLU B 1 90 ? -10.414 -9.969 -2.307 1 96 90 GLU B O 1
ATOM 1465 N N . ALA B 1 91 ? -11.125 -12.07 -1.721 1 95 91 ALA B N 1
ATOM 1466 C CA . ALA B 1 91 ? -11.727 -12.344 -3.021 1 95 91 ALA B CA 1
ATOM 1467 C C . ALA B 1 91 ? -12.875 -11.391 -3.311 1 95 91 ALA B C 1
ATOM 1469 O O . ALA B 1 91 ? -13.656 -11.062 -2.412 1 95 91 ALA B O 1
ATOM 1470 N N . VAL B 1 92 ? -12.891 -10.828 -4.473 1 92.56 92 VAL B N 1
ATOM 1471 C CA . VAL B 1 92 ? -14.016 -10.008 -4.906 1 92.56 92 VAL B CA 1
ATOM 1472 C C . VAL B 1 92 ? -15.148 -10.898 -5.398 1 92.56 92 VAL B C 1
ATOM 1474 O O . VAL B 1 92 ? -14.93 -11.797 -6.215 1 92.56 92 VAL B O 1
ATOM 1477 N N . SER B 1 93 ? -16.375 -10.953 -4.707 1 75.75 93 SER B N 1
ATOM 1478 C CA . SER B 1 93 ? -17.547 -11.742 -5.098 1 75.75 93 SER B CA 1
ATOM 1479 C C . SER B 1 93 ? -17.969 -11.422 -6.527 1 75.75 93 SER B C 1
ATOM 1481 O O . SER B 1 93 ? -18.062 -10.25 -6.906 1 75.75 93 SER B O 1
ATOM 1483 N N . GLY B 1 94 ? -17.953 -12.477 -7.547 1 62.34 94 GLY B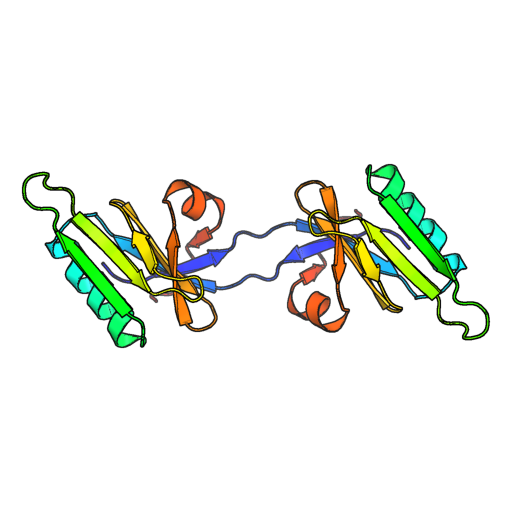 N 1
ATOM 1484 C CA . GLY B 1 94 ? -18.516 -12.445 -8.891 1 62.34 94 GLY B CA 1
ATOM 1485 C C . GLY B 1 94 ? -17.469 -12.375 -9.977 1 62.34 94 GLY B C 1
ATOM 1486 O O . GLY B 1 94 ? -17.781 -12.547 -11.156 1 62.34 94 GLY B O 1
ATOM 1487 N N . GLY B 1 95 ? -16.266 -11.719 -9.773 1 50.41 95 GLY B N 1
ATOM 1488 C CA . GLY B 1 95 ? -15.562 -11.336 -10.984 1 50.41 95 GLY B CA 1
ATOM 1489 C C . GLY B 1 95 ? -14.453 -12.305 -11.359 1 50.41 95 GLY B C 1
ATOM 1490 O O . GLY B 1 95 ? -13.547 -12.555 -10.57 1 50.41 95 GLY B O 1
ATOM 1491 N N . ALA B 1 96 ? -14.859 -13.312 -12.148 1 49.94 96 ALA B N 1
ATOM 1492 C CA . ALA B 1 96 ? -13.797 -14.016 -12.859 1 49.94 96 ALA B CA 1
ATOM 1493 C C . ALA B 1 96 ? -12.719 -13.047 -13.344 1 49.94 96 ALA B C 1
ATOM 1495 O O . ALA B 1 96 ? -13.016 -11.898 -13.68 1 49.94 96 ALA B O 1
ATOM 1496 N N . ALA B 1 97 ? -11.352 -13.352 -13.156 1 48.75 97 ALA B N 1
ATOM 1497 C CA . ALA B 1 97 ? -10.305 -12.5 -13.719 1 48.75 97 ALA B CA 1
ATOM 1498 C C . ALA B 1 97 ? -10.445 -12.398 -15.234 1 48.75 97 ALA B C 1
ATOM 1500 O O . ALA B 1 97 ? -10.961 -13.312 -15.883 1 48.75 97 ALA B O 1
#